Protein AF-A0AAD9J8M6-F1 (afdb_monomer)

InterPro domains:
  IPR002668 Concentrative nucleoside transporter N-terminal domain [PF01773] (1-39)
  IPR008276 Concentrative nucleoside transporter [PTHR10590] (104-257)
  IPR011657 Concentrative nucleoside transporter C-terminal domain [PF07662] (109-254)

Mean predicted aligned error: 11.12 Å

Organism: NCBI:txid53620

Radius of gyration: 21.36 Å; Cα contacts (8 Å, |Δi|>4): 281; chains: 1; bounding box: 54×48×55 Å

Solvent-accessible surface area (backbone atoms only — not comparable to full-atom values): 15599 Å² total; per-residue (Å²): 104,69,62,49,43,74,68,32,67,71,35,35,50,52,44,46,53,50,22,56,53,50,51,57,56,50,51,52,30,53,55,55,38,36,73,77,72,40,63,68,90,77,42,95,57,40,67,61,60,48,52,49,42,37,48,24,44,50,26,16,51,52,28,35,34,30,49,74,39,52,50,53,53,52,29,43,51,50,17,48,53,49,24,69,76,68,74,41,49,44,65,62,32,36,53,45,33,45,51,53,63,72,70,62,72,72,50,54,42,25,42,54,20,48,63,51,43,49,61,50,51,51,51,51,47,44,71,76,55,62,86,86,69,95,73,93,48,81,71,75,50,44,86,66,63,77,69,77,57,51,88,55,91,45,64,66,53,24,25,50,54,20,25,54,55,26,48,54,53,43,52,51,52,51,54,49,49,55,51,53,50,54,52,49,54,51,50,29,55,51,36,23,55,54,17,50,75,74,76,39,59,79,38,32,60,58,54,50,22,16,61,73,29,24,64,60,29,44,73,74,65,45,57,78,91,46,13,46,61,49,4,21,37,52,31,35,36,60,75,70,39,60,73,60,20,50,55,53,52,49,52,42,48,75,70,64,77,62,90,66,88,78,52,50,62,69,65,2,55,86,66,57,65,60,46,56,48,49,53,46,54,61,66,45,52,67,70,75,76,111

Sequence (290 aa):
MGLMVLQWQEGYEAVKWLSDYVTKIINFGYRGAAVVYGDPTMVLHPFVMMGLSLLIYVGAIMSILYYFGVTQLVAAKLAWAMAVVMGTTAIETMGVAANIMLNGAPAQHLLSGAVMSAPATIAIAKLSWPETTPERSLTKDVGTIKLSKGQERNVFEAAANGSAVAGRTVMTVVVNYISFMSILYFVDATLSWFGGRVGFPELSFEWLCSYIFYPVAFIIGIEVNQCRQIAKVIGLKVLTTEVYSYQRLGQLYDDGLFYSDKLAVFDSAESSPISKLITWIFDQIPKLVS

Foldseek 3Di:
DCCQCPVPPVNVVVLVVVQVVLVVLLVVLQVVLCVVQNDLVPDPCSCLSSVLSSLLQLLLVLLLCLQVCNLVVQLLVQLLVLCVVPVDDLVLSSVLSVVLSVLDFHGSLQVVLSSVQSNVLVVVCCVVPNDPDPDDDRNPCSVVPPPDGPPAPDSVRSSVVSSVVSNVVSVVVVVLQVVLVVVQVVQQVVQLVVCVVVVRNVGHPLQVQLVVQLVVLVVVPDDNQCSSVVSSLVSCVQPGHPVVSVVSVVVCVVVVVDDDPVCSNVSHCSDDVNNVVVVVVVVCVVVVVD

pLDDT: mean 72.26, std 17.05, range [28.98, 94.88]

Nearest PDB structures (foldseek):
  6ksw-assembly1_C  TM=8.860E-01  e=1.408E-11  Homo sapiens
  4pd7-assembly1_A  TM=8.691E-01  e=2.680E-10  Vibrio cholerae O1 biovar El Tor str. N16961
  5l26-assembly1_B  TM=8.674E-01  e=2.061E-09  Neisseria wadsworthii 9715
  5l2a-assembly1_B  TM=8.764E-01  e=6.401E-09  Neisseria wadsworthii 9715
  5l27-assembly1_A  TM=8.819E-01  e=1.154E-08  Neisseria wadsworthii 9715

Secondary structure (DSSP, 8-state):
-HHHHHTSHHHHHHHHHHHHHHHHHHHHHHHHHHHHH--GGG-SSHHHHHHHHHHHHHHHHHHHHHHHTHHHHHHHHHHHHHHHHH---HHHHHHHHHHHHHH---SHHHHHHHHHHHHHHHHHHHHHS---S--S-SSTTTTT--PPPP--SSHHHHHHHHHHHHHHHHHHHHHHHHHHHHHHHHHHHHHHHHHHHTT-TT--HHHHHHHHTHHHHHHTT--HHHHHHHHHHHHHHHHS-HHHHHHHHHHHHHTT----GGGGGGGG-SS-HHHHHHHHHHHHGGGG--

Structure (mmCIF, N/CA/C/O backbone):
data_AF-A0AAD9J8M6-F1
#
_entry.id   AF-A0AAD9J8M6-F1
#
loop_
_atom_site.group_PDB
_atom_site.id
_atom_site.type_symbol
_atom_site.label_atom_id
_atom_site.label_alt_id
_atom_site.label_comp_id
_atom_site.label_asym_id
_atom_site.label_entity_id
_atom_site.label_seq_id
_atom_site.pdbx_PDB_ins_code
_atom_site.Cartn_x
_atom_site.Cartn_y
_atom_site.Cartn_z
_atom_site.occupancy
_atom_site.B_iso_or_equiv
_atom_site.auth_seq_id
_atom_site.auth_comp_id
_atom_site.auth_asym_id
_atom_site.auth_atom_id
_atom_site.pdbx_PDB_model_num
ATOM 1 N N . MET A 1 1 ? -12.831 -15.197 4.060 1.00 59.09 1 MET A N 1
ATOM 2 C CA . MET A 1 1 ? -12.607 -13.754 3.818 1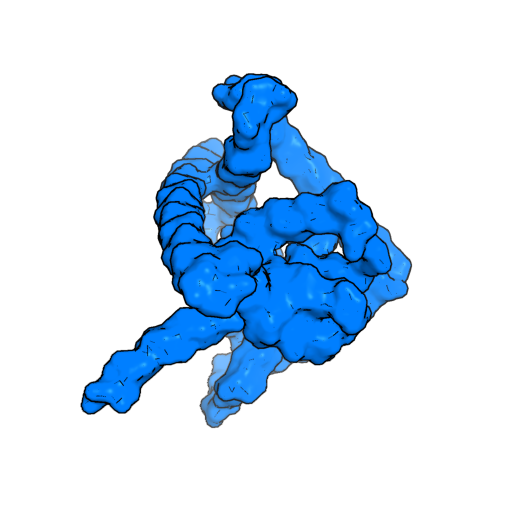.00 59.09 1 MET A CA 1
ATOM 3 C C . MET A 1 1 ? -12.572 -13.448 2.324 1.00 59.09 1 MET A C 1
ATOM 5 O O . MET A 1 1 ? -13.591 -12.994 1.835 1.00 59.09 1 MET A O 1
ATOM 9 N N . GLY A 1 2 ? -11.510 -13.783 1.574 1.00 56.25 2 GLY A N 1
ATOM 10 C CA . GLY A 1 2 ? -11.424 -13.468 0.131 1.00 56.25 2 GLY A CA 1
ATOM 11 C C . GLY A 1 2 ? -12.591 -13.993 -0.722 1.00 56.25 2 GLY A C 1
ATOM 12 O O . GLY A 1 2 ? -13.161 -13.241 -1.499 1.00 56.25 2 GLY A O 1
ATOM 13 N N . LEU A 1 3 ? -13.035 -15.236 -0.498 1.00 61.34 3 LEU A N 1
ATOM 14 C CA . LEU A 1 3 ? -14.229 -15.795 -1.157 1.00 61.34 3 LEU A CA 1
ATOM 15 C C . LEU A 1 3 ? -15.525 -15.035 -0.815 1.00 61.34 3 LEU A C 1
ATOM 17 O O . LEU A 1 3 ? -16.337 -14.779 -1.694 1.00 61.34 3 LEU A O 1
ATOM 21 N N . MET A 1 4 ? -15.706 -14.629 0.446 1.00 60.62 4 MET A N 1
ATOM 22 C CA . MET A 1 4 ? -16.890 -13.864 0.868 1.00 60.62 4 MET A CA 1
ATOM 23 C C . MET A 1 4 ? -16.885 -12.435 0.322 1.00 60.62 4 MET A C 1
ATOM 25 O O . MET A 1 4 ? -17.946 -11.896 0.062 1.00 60.62 4 MET A O 1
ATOM 29 N N . VAL A 1 5 ? -15.716 -11.813 0.165 1.00 59.78 5 VAL A N 1
ATOM 30 C CA . VAL A 1 5 ? -15.603 -10.417 -0.287 1.00 59.78 5 VAL A CA 1
ATOM 31 C C . VAL A 1 5 ? -15.628 -10.302 -1.812 1.00 59.78 5 VAL A C 1
ATOM 33 O O . VAL A 1 5 ? -16.206 -9.359 -2.340 1.00 59.78 5 VAL A O 1
ATOM 36 N N . LEU A 1 6 ? -15.008 -11.247 -2.525 1.00 61.78 6 LEU A N 1
ATOM 37 C CA . LEU A 1 6 ? -14.807 -11.147 -3.975 1.00 61.78 6 LEU A CA 1
ATOM 38 C C . LEU A 1 6 ? -15.716 -12.065 -4.799 1.00 61.78 6 LEU A C 1
ATOM 40 O O . LEU A 1 6 ? -15.917 -11.783 -5.974 1.00 61.78 6 LEU A O 1
ATOM 44 N N . GLN A 1 7 ? -16.248 -13.156 -4.232 1.00 64.69 7 GLN A N 1
ATOM 45 C CA . GLN A 1 7 ? -17.103 -14.093 -4.981 1.00 64.69 7 GLN A CA 1
ATOM 46 C C . GLN A 1 7 ? -18.566 -14.103 -4.539 1.00 64.69 7 GLN A C 1
ATOM 48 O O . GLN A 1 7 ? -19.433 -14.460 -5.333 1.00 64.69 7 GLN A O 1
ATOM 53 N N . TRP A 1 8 ? -18.873 -13.704 -3.303 1.00 73.88 8 TRP A N 1
ATOM 54 C CA . TRP A 1 8 ? -20.260 -13.543 -2.878 1.00 73.88 8 TRP A CA 1
ATOM 55 C C . TRP A 1 8 ? -20.778 -12.175 -3.326 1.00 73.88 8 TRP A C 1
ATOM 57 O O . TRP A 1 8 ? -20.242 -11.149 -2.918 1.00 73.88 8 TRP A O 1
ATOM 67 N N . GLN A 1 9 ? -21.837 -12.167 -4.136 1.00 70.56 9 GLN A N 1
ATOM 68 C CA . GLN A 1 9 ? -22.468 -10.961 -4.679 1.00 70.56 9 GLN A CA 1
ATOM 69 C C . GLN A 1 9 ? -22.812 -9.912 -3.605 1.00 70.56 9 GLN A C 1
ATOM 71 O O . GLN A 1 9 ? -22.398 -8.764 -3.728 1.00 70.56 9 GLN A O 1
ATOM 76 N N . GLU A 1 10 ? -23.440 -10.324 -2.501 1.00 79.56 10 GLU A N 1
ATOM 77 C CA . GLU A 1 10 ? -23.747 -9.438 -1.363 1.00 79.56 10 GLU A CA 1
ATOM 78 C C . GLU A 1 10 ? -22.482 -8.853 -0.711 1.00 79.56 10 GLU A C 1
ATOM 80 O O . GLU A 1 10 ? -22.443 -7.693 -0.304 1.00 79.56 10 GLU A O 1
ATOM 85 N N . GLY A 1 11 ? -21.412 -9.650 -0.624 1.00 70.12 11 GLY A N 1
ATOM 86 C CA . GLY A 1 11 ? -20.132 -9.208 -0.071 1.00 70.12 11 GLY A CA 1
ATOM 87 C C . GLY A 1 11 ? -19.410 -8.217 -0.982 1.00 70.12 11 GLY A C 1
ATOM 88 O O . GLY A 1 11 ? -18.868 -7.220 -0.500 1.00 70.12 11 GLY A O 1
ATOM 89 N N . TYR A 1 12 ? -19.459 -8.444 -2.295 1.00 70.50 12 TYR A N 1
ATOM 90 C CA . TYR A 1 12 ? -18.930 -7.518 -3.291 1.00 70.50 12 TYR A CA 1
ATOM 91 C C . TYR A 1 12 ? -19.687 -6.184 -3.268 1.00 70.50 12 TYR A C 1
ATOM 93 O O . TYR A 1 12 ? -19.061 -5.124 -3.253 1.00 70.50 12 TYR A O 1
ATOM 101 N N . GLU A 1 13 ? -21.020 -6.220 -3.201 1.00 74.62 13 GLU A N 1
ATOM 102 C CA . GLU A 1 13 ? -21.860 -5.021 -3.119 1.00 74.62 13 GLU A CA 1
ATOM 103 C C . GLU A 1 13 ? -21.623 -4.235 -1.826 1.00 74.62 13 GLU A C 1
ATOM 105 O O . GLU A 1 13 ? -21.479 -3.013 -1.875 1.00 74.62 13 GLU A O 1
ATOM 110 N N . ALA A 1 14 ? -21.483 -4.913 -0.684 1.00 77.00 14 ALA A N 1
ATOM 111 C CA . ALA A 1 14 ? -21.158 -4.264 0.584 1.00 77.00 14 ALA A CA 1
ATOM 112 C C . ALA A 1 14 ? -19.789 -3.558 0.550 1.00 77.00 14 ALA A C 1
ATOM 114 O O . ALA A 1 14 ? -19.651 -2.431 1.035 1.00 77.00 14 ALA A O 1
ATOM 115 N N . VAL A 1 15 ? -18.773 -4.190 -0.045 1.00 70.19 15 VAL A N 1
ATOM 116 C CA . VAL A 1 15 ? -17.428 -3.604 -0.174 1.00 70.19 15 VAL A CA 1
ATOM 117 C C . VAL A 1 15 ? -17.402 -2.471 -1.195 1.00 70.19 15 VAL A C 1
ATOM 119 O O . VAL A 1 15 ? -16.745 -1.458 -0.957 1.00 70.19 15 VAL A O 1
ATOM 122 N N . LYS A 1 16 ? -18.159 -2.588 -2.289 1.00 72.44 16 LYS A N 1
ATOM 123 C CA . LYS A 1 16 ? -18.340 -1.509 -3.263 1.00 72.44 16 LYS A CA 1
ATOM 124 C C . LYS A 1 16 ? -19.029 -0.300 -2.636 1.00 72.44 16 LYS A C 1
ATOM 126 O O . LYS A 1 16 ? -18.513 0.807 -2.740 1.00 72.44 16 LYS A O 1
ATOM 131 N N . TRP A 1 17 ? -20.126 -0.519 -1.910 1.00 82.94 17 TRP A N 1
ATOM 132 C CA . TRP A 1 17 ? -20.806 0.528 -1.149 1.00 82.94 17 TRP A CA 1
ATOM 133 C C . TRP A 1 17 ? -19.825 1.228 -0.207 1.00 82.94 17 TRP A C 1
ATOM 135 O O . TRP A 1 17 ? -19.679 2.445 -0.264 1.00 82.94 17 TRP A O 1
ATOM 145 N N . LEU A 1 18 ? -19.075 0.475 0.600 1.00 78.31 18 LEU A N 1
ATOM 146 C CA . LEU A 1 18 ? -18.107 1.053 1.530 1.00 78.31 18 LEU A CA 1
ATOM 147 C C . LEU A 1 18 ? -17.004 1.837 0.801 1.00 78.31 18 LEU A C 1
ATOM 149 O O . LEU A 1 18 ? -16.653 2.936 1.232 1.00 78.31 18 LEU A O 1
ATOM 153 N N . SER A 1 19 ? -16.505 1.315 -0.321 1.00 69.19 19 SER A N 1
ATOM 154 C CA . SER A 1 19 ? -15.540 2.012 -1.172 1.00 69.19 19 SER A CA 1
ATOM 155 C C . SER A 1 19 ? -16.083 3.346 -1.668 1.00 69.19 19 SER A C 1
ATOM 157 O O . SER A 1 19 ? -15.413 4.361 -1.516 1.00 69.19 19 SER A O 1
ATOM 159 N N . ASP A 1 20 ? -17.308 3.382 -2.192 1.00 79.25 20 ASP A N 1
ATOM 160 C CA . ASP A 1 20 ? -17.923 4.614 -2.693 1.00 79.25 20 ASP A CA 1
ATOM 161 C C . ASP A 1 20 ? -18.048 5.676 -1.588 1.00 79.25 20 ASP A C 1
ATOM 163 O O . ASP A 1 20 ? -17.865 6.873 -1.833 1.00 79.25 20 ASP A O 1
ATOM 167 N N . TYR A 1 21 ? -18.328 5.260 -0.349 1.00 83.12 21 TYR A N 1
ATOM 168 C CA . TYR A 1 21 ? -18.337 6.160 0.807 1.00 83.12 21 TYR A CA 1
ATOM 169 C C . TYR A 1 21 ? -16.940 6.665 1.169 1.00 83.12 21 TYR A C 1
ATOM 171 O O . TYR A 1 21 ? -16.769 7.863 1.402 1.00 83.12 21 TYR A O 1
ATOM 179 N N . VAL A 1 22 ? -15.936 5.789 1.180 1.00 77.25 22 VAL A N 1
ATOM 180 C CA . VAL A 1 22 ? -14.538 6.167 1.424 1.00 77.25 22 VAL A CA 1
ATOM 181 C C . VAL A 1 22 ? -14.049 7.145 0.351 1.00 77.25 22 VAL A C 1
ATOM 183 O O . VAL A 1 22 ? -13.488 8.188 0.686 1.00 77.25 22 VAL A O 1
ATOM 186 N N . THR A 1 23 ? -14.357 6.904 -0.924 1.00 76.38 23 THR A N 1
ATOM 187 C CA . THR A 1 23 ? -14.027 7.810 -2.034 1.00 76.38 23 THR A CA 1
ATOM 188 C C . THR A 1 23 ? -14.685 9.179 -1.869 1.00 76.38 23 THR A C 1
ATOM 190 O O . THR A 1 23 ? -14.037 10.203 -2.091 1.00 76.38 23 THR A O 1
ATOM 193 N N . LYS A 1 24 ? -15.944 9.247 -1.413 1.00 85.06 24 LYS A N 1
ATOM 194 C CA . LYS A 1 24 ? -16.596 10.531 -1.087 1.00 85.06 24 LYS A CA 1
ATOM 195 C C . LYS A 1 24 ? -15.843 11.298 0.000 1.00 85.06 24 LYS A C 1
ATOM 197 O O . LYS A 1 24 ? -15.692 12.509 -0.129 1.00 85.06 24 LYS A O 1
ATOM 202 N N . ILE A 1 25 ? -15.361 10.611 1.038 1.00 84.69 25 ILE A N 1
ATOM 203 C CA . ILE A 1 25 ? -14.578 11.231 2.117 1.00 84.69 25 ILE A CA 1
ATOM 204 C C . ILE A 1 25 ? -13.243 11.757 1.574 1.00 84.69 25 ILE A C 1
ATOM 206 O O . ILE A 1 25 ? -12.902 12.917 1.782 1.00 84.69 25 ILE A O 1
ATOM 210 N N . ILE A 1 26 ? -12.524 10.940 0.807 1.00 80.06 26 ILE A N 1
ATOM 211 C CA . ILE A 1 26 ? -11.236 11.295 0.189 1.00 80.06 26 ILE A CA 1
ATOM 212 C C . ILE A 1 26 ? -11.359 12.500 -0.745 1.00 80.06 26 ILE A C 1
ATOM 214 O O . ILE A 1 26 ? -10.491 13.374 -0.747 1.00 80.06 26 ILE A O 1
ATOM 218 N N . ASN A 1 27 ? -12.467 12.603 -1.481 1.00 83.81 27 ASN A N 1
ATOM 219 C CA . ASN A 1 27 ? -12.729 13.731 -2.370 1.00 83.81 27 ASN A CA 1
ATOM 220 C C . ASN A 1 27 ? -12.782 15.081 -1.632 1.00 83.81 27 ASN A C 1
ATOM 222 O O . ASN A 1 27 ? -12.451 16.106 -2.229 1.00 83.81 27 ASN A O 1
ATOM 226 N N . PHE A 1 28 ? -13.139 15.119 -0.342 1.00 89.00 28 PHE A N 1
ATOM 227 C CA . PHE A 1 28 ? -13.006 16.346 0.454 1.00 89.00 28 PHE A CA 1
ATOM 228 C C . PHE A 1 28 ? -11.539 16.712 0.705 1.00 89.00 28 PHE A C 1
ATOM 230 O O . PHE A 1 28 ? -11.193 17.892 0.640 1.00 89.00 28 PHE A O 1
ATOM 237 N N . GLY A 1 29 ? -10.672 15.718 0.916 1.00 85.62 29 GLY A N 1
ATOM 238 C CA . GLY A 1 29 ? -9.224 15.907 1.009 1.00 85.62 29 GLY A CA 1
ATOM 239 C C . GLY A 1 29 ? -8.636 16.513 -0.267 1.00 85.62 29 GLY A C 1
ATOM 240 O O . GLY A 1 29 ? -7.896 17.492 -0.194 1.00 85.62 29 GLY A O 1
ATOM 241 N N . TYR A 1 30 ? -9.038 16.019 -1.444 1.00 82.06 30 TYR A N 1
ATOM 242 C CA . TYR A 1 30 ? -8.602 16.590 -2.726 1.00 82.06 30 TYR A CA 1
ATOM 243 C C . TYR A 1 30 ? -9.076 18.029 -2.938 1.00 82.06 30 TYR A C 1
ATOM 245 O O . TYR A 1 30 ? -8.314 18.856 -3.433 1.00 82.06 30 TYR A O 1
ATOM 253 N N . ARG A 1 31 ? -10.298 18.367 -2.508 1.00 86.69 31 ARG A N 1
ATOM 254 C CA . ARG A 1 31 ? -10.776 19.761 -2.524 1.00 86.69 31 ARG A CA 1
ATOM 255 C C . ARG A 1 31 ? -9.940 20.661 -1.617 1.00 86.69 31 ARG A C 1
ATOM 257 O O . ARG A 1 31 ? -9.639 21.782 -2.007 1.00 86.69 31 ARG A O 1
ATOM 264 N N . GLY A 1 32 ? -9.545 20.172 -0.441 1.00 87.19 32 GLY A N 1
ATOM 265 C CA . GLY A 1 32 ? -8.633 20.890 0.453 1.00 87.19 32 GLY A CA 1
ATOM 266 C C . GLY A 1 32 ? -7.253 21.104 -0.173 1.00 87.19 32 GLY A C 1
ATOM 267 O O . GLY A 1 32 ? -6.728 22.213 -0.141 1.00 87.19 32 GLY A O 1
ATOM 268 N N . ALA A 1 33 ? -6.700 20.073 -0.815 1.00 85.19 33 ALA A N 1
ATOM 269 C CA . ALA A 1 33 ? -5.430 20.166 -1.532 1.00 85.19 33 ALA A CA 1
ATOM 270 C C . ALA A 1 33 ? -5.491 21.185 -2.685 1.00 85.19 33 ALA A C 1
ATOM 272 O O . ALA A 1 33 ? -4.567 21.979 -2.846 1.00 85.19 33 ALA A O 1
ATOM 273 N N . ALA A 1 34 ? -6.595 21.233 -3.438 1.00 84.12 34 ALA A N 1
ATOM 274 C CA . ALA A 1 34 ? -6.771 22.181 -4.540 1.00 84.12 34 ALA A CA 1
ATOM 275 C C . ALA A 1 34 ? -6.726 23.657 -4.092 1.00 84.12 34 ALA A C 1
ATOM 277 O O . ALA A 1 34 ? -6.306 24.519 -4.859 1.00 84.12 34 ALA A O 1
ATOM 278 N N . VAL A 1 35 ? -7.095 23.960 -2.840 1.00 87.31 35 VAL A N 1
ATOM 279 C CA . VAL A 1 35 ? -6.963 25.317 -2.273 1.00 87.31 35 VAL A CA 1
ATOM 280 C C . VAL A 1 35 ? -5.495 25.707 -2.066 1.00 87.31 35 VAL A C 1
ATOM 282 O O . VAL A 1 35 ? -5.151 26.879 -2.188 1.00 87.31 35 VAL A O 1
ATOM 285 N N . VAL A 1 36 ? -4.626 24.740 -1.758 1.00 86.00 36 VAL A N 1
ATOM 286 C CA . VAL A 1 36 ? -3.200 24.973 -1.477 1.00 86.00 36 VAL A CA 1
ATOM 287 C C . VAL A 1 36 ? -2.362 24.943 -2.755 1.00 86.00 36 VAL A C 1
ATOM 289 O O . VAL A 1 36 ? -1.490 25.787 -2.939 1.00 86.00 36 VAL A O 1
ATOM 292 N N . TYR A 1 37 ? -2.618 23.970 -3.630 1.00 83.38 37 TYR A N 1
ATOM 293 C CA . TYR A 1 37 ? -1.784 23.691 -4.804 1.00 83.38 37 TYR A CA 1
ATOM 294 C C . TYR A 1 37 ? -2.369 24.207 -6.125 1.00 83.38 37 TYR A C 1
ATOM 296 O O . TYR A 1 37 ? -1.673 24.185 -7.137 1.00 83.38 37 TYR A O 1
ATOM 304 N N . GLY A 1 38 ? -3.615 24.690 -6.134 1.00 78.81 38 GLY A N 1
ATOM 305 C CA . GLY A 1 38 ? -4.318 25.084 -7.355 1.00 78.81 38 GLY A CA 1
ATOM 306 C C . GLY A 1 38 ? -4.948 23.898 -8.090 1.00 78.81 38 GLY A C 1
ATOM 307 O O . GLY A 1 38 ? -5.104 22.809 -7.532 1.00 78.81 38 GLY A O 1
ATOM 308 N N . ASP A 1 39 ? -5.358 24.121 -9.342 1.00 77.25 39 ASP A N 1
ATOM 309 C CA . ASP A 1 39 ? -6.046 23.096 -10.129 1.00 77.25 39 ASP A CA 1
ATOM 310 C C . ASP A 1 39 ? -5.135 21.868 -10.359 1.00 77.25 39 ASP A C 1
ATOM 312 O O . ASP A 1 39 ? -4.028 22.026 -10.886 1.00 77.25 39 ASP A O 1
ATOM 316 N N . PRO A 1 40 ? -5.607 20.652 -10.022 1.00 66.56 40 PRO A N 1
ATOM 317 C CA . PRO A 1 40 ? -4.985 19.366 -10.336 1.00 66.56 40 PRO A CA 1
ATOM 318 C C . PRO A 1 40 ? -4.271 19.257 -11.681 1.00 66.56 40 PRO A C 1
ATOM 320 O O . PRO A 1 40 ? -3.211 18.642 -11.779 1.00 66.56 40 PRO A O 1
ATOM 323 N N . THR A 1 41 ? -4.884 19.820 -12.719 1.00 67.88 41 THR A N 1
ATOM 324 C CA . THR A 1 41 ? -4.462 19.688 -14.115 1.00 67.88 41 THR A CA 1
ATOM 325 C C . THR A 1 41 ? -3.273 20.577 -14.468 1.00 67.88 41 THR A C 1
ATOM 327 O O . THR A 1 41 ? -2.617 20.346 -15.480 1.00 67.88 41 THR A O 1
ATOM 330 N N . MET A 1 42 ? -2.966 21.567 -13.627 1.00 64.81 42 MET A N 1
ATOM 331 C CA . MET A 1 42 ? -1.886 22.531 -13.842 1.00 64.81 42 MET A CA 1
ATOM 332 C C . MET A 1 42 ? -0.628 22.229 -13.012 1.00 64.81 42 MET A C 1
ATOM 334 O O . MET A 1 42 ? 0.368 22.944 -13.117 1.00 64.81 42 MET A O 1
ATOM 338 N N . VAL A 1 43 ? -0.643 21.176 -12.189 1.00 66.00 43 VAL A N 1
ATOM 339 C CA . VAL A 1 43 ? 0.489 20.792 -11.332 1.00 66.00 43 VAL A CA 1
ATOM 340 C C . VAL A 1 43 ? 1.420 19.834 -12.084 1.00 66.00 43 VAL A C 1
ATOM 342 O O . VAL A 1 43 ? 0.968 18.850 -12.656 1.00 66.00 43 VAL A O 1
ATOM 345 N N . LEU A 1 44 ? 2.739 20.078 -12.042 1.00 62.88 44 LEU A N 1
ATOM 346 C CA . LEU A 1 44 ? 3.753 19.269 -12.749 1.00 62.88 44 LEU A CA 1
ATOM 347 C C . LEU A 1 44 ? 3.758 17.785 -12.319 1.00 62.88 44 LEU A C 1
ATOM 349 O O . LEU A 1 44 ? 3.987 16.897 -13.136 1.00 62.88 44 LEU A O 1
ATOM 353 N N . HIS A 1 45 ? 3.481 17.512 -11.039 1.00 68.50 45 HIS A N 1
ATOM 354 C CA . HIS A 1 45 ? 3.377 16.159 -10.478 1.00 68.50 45 HIS A CA 1
ATOM 355 C C . HIS A 1 45 ? 2.125 16.014 -9.589 1.00 68.50 45 HIS A C 1
ATOM 357 O O . HIS A 1 45 ? 2.239 16.022 -8.357 1.00 68.50 45 HIS A O 1
ATOM 363 N N . PRO A 1 46 ? 0.924 15.865 -10.187 1.00 65.88 46 PRO A N 1
ATOM 364 C CA . PRO A 1 46 ? -0.346 15.852 -9.456 1.00 65.88 46 PRO A CA 1
ATOM 365 C C . PRO A 1 46 ? -0.431 14.706 -8.446 1.00 65.88 46 PRO A C 1
ATOM 367 O O . PRO A 1 46 ? -0.855 14.907 -7.312 1.00 65.88 46 PRO A O 1
ATOM 370 N N . PHE A 1 47 ? 0.053 13.520 -8.830 1.00 65.25 47 PHE A N 1
ATOM 371 C CA . PHE A 1 47 ? -0.002 12.315 -8.002 1.00 65.25 47 PHE A CA 1
ATOM 372 C C . PHE A 1 47 ? 0.682 12.499 -6.641 1.00 65.25 47 PHE A C 1
ATOM 374 O O . PHE A 1 47 ? 0.112 12.165 -5.605 1.00 65.25 47 PHE A O 1
ATOM 381 N N . VAL A 1 48 ? 1.887 13.076 -6.634 1.00 70.06 48 VAL A N 1
ATOM 382 C CA . VAL A 1 48 ? 2.669 13.252 -5.405 1.00 70.06 48 VAL A CA 1
ATOM 383 C C . VAL A 1 48 ? 2.024 14.316 -4.519 1.00 70.06 48 VAL A C 1
ATOM 385 O O . VAL A 1 48 ? 1.789 14.075 -3.341 1.00 70.06 48 VAL A O 1
ATOM 388 N N . MET A 1 49 ? 1.659 15.469 -5.080 1.00 73.19 49 MET A N 1
ATOM 389 C CA . MET A 1 49 ? 1.088 16.565 -4.289 1.00 73.19 49 MET A CA 1
ATOM 390 C C . MET A 1 49 ? -0.277 16.202 -3.696 1.00 73.19 49 MET A C 1
ATOM 392 O O . MET A 1 49 ? -0.545 16.478 -2.525 1.00 73.19 49 MET A O 1
ATOM 396 N N . MET A 1 50 ? -1.123 15.512 -4.458 1.00 75.94 50 MET A N 1
ATOM 397 C CA . MET A 1 50 ? -2.426 15.057 -3.974 1.00 75.94 50 MET A CA 1
ATOM 398 C C . MET A 1 50 ? -2.326 13.897 -2.994 1.00 75.94 50 MET A C 1
ATOM 400 O O . MET A 1 50 ? -3.003 13.917 -1.968 1.00 75.94 50 MET A O 1
ATOM 404 N N . GLY A 1 51 ? -1.487 12.901 -3.289 1.00 75.69 51 GLY A N 1
ATOM 405 C CA . GLY A 1 51 ? -1.307 11.735 -2.428 1.00 75.69 51 GLY A CA 1
ATOM 406 C C . GLY A 1 51 ? -0.765 12.123 -1.053 1.00 75.69 51 GLY A C 1
ATOM 407 O O . GLY A 1 51 ? -1.300 11.704 -0.031 1.00 75.69 51 GLY A O 1
ATOM 408 N N . LEU A 1 52 ? 0.235 13.006 -1.006 1.00 80.88 52 LEU A N 1
ATOM 409 C CA . LEU A 1 52 ? 0.799 13.487 0.257 1.00 80.88 52 LEU A CA 1
ATOM 410 C C . LEU A 1 52 ? -0.193 14.350 1.046 1.00 80.88 52 LEU A C 1
ATOM 412 O O . LEU A 1 52 ? -0.282 14.228 2.265 1.00 80.88 52 LEU A O 1
ATOM 416 N N . SER A 1 53 ? -0.984 15.182 0.365 1.00 84.06 53 SER A N 1
ATOM 417 C CA . SER A 1 53 ? -2.045 15.969 1.011 1.00 84.06 53 SER A CA 1
ATOM 418 C C . SER A 1 53 ? -3.137 15.087 1.604 1.00 84.06 53 SER A C 1
ATOM 420 O O . SER A 1 53 ? -3.673 15.382 2.675 1.00 84.06 53 SER A O 1
ATOM 422 N N . LEU A 1 54 ? -3.442 13.977 0.930 1.00 83.31 54 LEU A N 1
ATOM 423 C CA . LEU A 1 54 ? -4.402 13.004 1.419 1.00 83.31 54 LEU A CA 1
ATOM 424 C C . LEU A 1 54 ? -3.929 12.360 2.727 1.00 83.31 54 LEU A C 1
ATOM 426 O O . LEU A 1 54 ? -4.743 12.195 3.629 1.00 83.31 54 LEU A O 1
ATOM 430 N N . LEU A 1 55 ? -2.629 12.083 2.886 1.00 81.56 55 LEU A N 1
ATOM 431 C CA . LEU A 1 55 ? -2.075 11.571 4.147 1.00 81.56 55 LEU A CA 1
ATOM 432 C C . LEU A 1 55 ? -2.280 12.549 5.314 1.00 81.56 55 LEU A C 1
ATOM 434 O O . LEU A 1 55 ? -2.641 12.126 6.412 1.00 81.56 55 LEU A O 1
ATOM 438 N N . ILE A 1 56 ? -2.106 13.856 5.083 1.00 88.12 56 ILE A N 1
ATOM 439 C CA . ILE A 1 56 ? -2.359 14.888 6.105 1.00 88.12 56 ILE A CA 1
ATOM 440 C C . ILE A 1 56 ? -3.844 14.903 6.487 1.00 88.12 56 ILE A C 1
ATOM 442 O O . ILE A 1 56 ? -4.186 14.900 7.670 1.00 88.12 56 ILE A O 1
ATOM 446 N N . TYR A 1 57 ? -4.728 14.865 5.487 1.00 88.50 57 TYR A N 1
ATOM 447 C CA . TYR A 1 57 ? -6.175 14.847 5.688 1.00 88.50 57 TYR A CA 1
ATOM 448 C C . TYR A 1 57 ? -6.654 13.595 6.439 1.00 88.50 57 TYR A C 1
ATOM 450 O O . TYR A 1 57 ? -7.414 13.700 7.405 1.00 88.50 57 TYR A O 1
ATOM 458 N N . VAL A 1 58 ? -6.171 12.414 6.045 1.00 84.00 58 VAL A N 1
ATOM 459 C CA . VAL A 1 58 ? -6.470 11.146 6.722 1.00 84.00 58 VAL A CA 1
ATOM 460 C C . VAL A 1 58 ? -5.936 11.174 8.153 1.00 84.00 58 VAL A C 1
ATOM 462 O O . VAL A 1 58 ? -6.663 10.793 9.064 1.00 84.00 58 VAL A O 1
ATOM 465 N N . GLY A 1 59 ? -4.737 11.713 8.396 1.00 85.50 59 GLY A N 1
ATOM 466 C CA . GLY A 1 59 ? -4.204 11.901 9.749 1.00 85.50 59 GLY A CA 1
ATOM 467 C C . GLY A 1 59 ? -5.095 12.770 10.644 1.00 85.50 59 GLY A C 1
ATOM 468 O O . GLY A 1 59 ? -5.324 12.436 11.810 1.00 85.50 59 GLY A O 1
ATOM 469 N N . ALA A 1 60 ? -5.665 13.843 10.091 1.00 90.56 60 ALA A N 1
ATOM 470 C CA . ALA A 1 60 ? -6.626 14.695 10.790 1.00 90.56 60 ALA A CA 1
ATOM 471 C C . ALA A 1 60 ? -7.902 13.925 11.170 1.00 90.56 60 ALA A C 1
ATOM 473 O O . ALA A 1 60 ? -8.319 13.946 12.331 1.00 90.56 60 ALA A O 1
ATOM 474 N N . ILE A 1 61 ? -8.498 13.204 10.211 1.00 89.69 61 ILE A N 1
ATOM 475 C CA . ILE A 1 61 ? -9.697 12.382 10.442 1.00 89.69 61 ILE A CA 1
ATOM 476 C C . ILE A 1 61 ? -9.415 11.297 11.476 1.00 89.69 61 ILE A C 1
ATOM 478 O O . ILE A 1 61 ? -10.202 11.111 12.402 1.00 89.69 61 ILE A O 1
ATOM 482 N N . MET A 1 62 ? -8.293 10.591 11.345 1.00 85.06 62 MET A N 1
ATOM 483 C CA . MET A 1 62 ? -7.924 9.509 12.251 1.00 85.06 62 MET A CA 1
ATOM 484 C C . MET A 1 62 ? -7.766 10.010 13.686 1.00 85.06 62 MET A C 1
ATOM 486 O O . MET A 1 62 ? -8.235 9.350 14.612 1.00 85.06 62 MET A O 1
ATOM 490 N N . SER A 1 63 ? -7.197 11.201 13.880 1.00 87.69 63 SER A N 1
ATOM 491 C CA . SER A 1 63 ? -7.101 11.823 15.202 1.00 87.69 63 SER A CA 1
ATOM 492 C C . SER A 1 63 ? -8.468 12.226 15.769 1.00 87.69 63 SER A C 1
ATOM 494 O O . SER A 1 63 ? -8.749 11.974 16.941 1.00 87.69 63 SER A O 1
ATOM 496 N N . ILE A 1 64 ? -9.380 12.747 14.937 1.00 91.25 64 ILE A N 1
ATOM 497 C CA . ILE A 1 64 ? -10.774 13.008 15.340 1.00 91.25 64 ILE A CA 1
ATOM 498 C C . ILE A 1 64 ? -11.475 11.704 15.764 1.00 91.25 64 ILE A C 1
ATOM 500 O O . ILE A 1 64 ? -12.126 11.651 16.809 1.00 91.25 64 ILE A O 1
ATOM 504 N N . LEU A 1 65 ? -11.328 10.628 14.987 1.00 88.44 65 LEU A N 1
ATOM 505 C CA . LEU A 1 65 ? -11.904 9.319 15.312 1.00 88.44 65 LEU A CA 1
ATOM 506 C C . LEU A 1 65 ? -11.323 8.750 16.613 1.00 88.44 65 LEU A C 1
ATOM 508 O O . LEU A 1 65 ? -12.057 8.166 17.416 1.00 88.44 65 LEU A O 1
ATOM 512 N N . TYR A 1 66 ? -10.028 8.966 16.849 1.00 85.19 66 TYR A N 1
ATOM 513 C CA . TYR A 1 66 ? -9.339 8.558 18.068 1.00 85.19 66 TYR A CA 1
ATOM 514 C C . TYR A 1 66 ? -9.785 9.362 19.297 1.00 85.19 66 TYR A C 1
ATOM 516 O O . TYR A 1 66 ? -9.907 8.803 20.391 1.00 85.19 66 TYR A O 1
ATOM 524 N N . TYR A 1 67 ? -10.078 10.654 19.120 1.00 88.19 67 TYR A N 1
ATOM 525 C CA . TYR A 1 67 ? -10.660 11.522 20.144 1.00 88.19 67 TYR A CA 1
ATOM 526 C C . TYR A 1 67 ? -12.051 11.032 20.575 1.00 88.19 67 TYR A C 1
ATOM 528 O O . TYR A 1 67 ? -12.316 10.873 21.768 1.00 88.19 67 TYR A O 1
ATOM 536 N N . PHE A 1 68 ? -12.919 10.685 19.618 1.00 88.75 68 PHE A N 1
ATOM 537 C CA . PHE A 1 68 ? -14.253 10.155 19.926 1.00 88.75 68 PHE A CA 1
ATOM 538 C C . PHE A 1 68 ? -14.248 8.720 20.475 1.00 88.75 68 PHE A C 1
ATOM 540 O O . PHE A 1 68 ? -15.232 8.282 21.077 1.00 88.75 68 PHE A O 1
ATOM 547 N N . GLY A 1 69 ? -13.146 7.983 20.331 1.00 84.62 69 GLY A N 1
ATOM 548 C CA . GLY A 1 69 ? -13.068 6.582 20.740 1.00 84.62 69 GLY A CA 1
ATOM 549 C C . GLY A 1 69 ? -13.517 5.591 19.658 1.00 84.62 69 GLY A C 1
ATOM 550 O O . GLY A 1 69 ? -13.642 4.402 19.944 1.00 84.62 69 GLY A O 1
ATOM 551 N N . VAL A 1 70 ? -13.806 6.057 18.437 1.00 86.31 70 VAL A N 1
ATOM 552 C CA . VAL A 1 70 ? -14.326 5.216 17.343 1.00 86.31 70 VAL A CA 1
ATOM 553 C C . VAL A 1 70 ? -13.258 4.233 16.879 1.00 86.31 70 VAL A C 1
ATOM 555 O O . VAL A 1 70 ? -13.542 3.044 16.743 1.00 86.31 70 VAL A O 1
ATOM 558 N N . THR A 1 71 ? -12.020 4.703 16.711 1.00 81.19 71 THR A N 1
ATOM 559 C CA . THR A 1 71 ? -10.882 3.864 16.310 1.00 81.19 71 THR A CA 1
ATOM 560 C C . THR A 1 71 ? -10.686 2.703 17.284 1.00 81.19 71 THR A C 1
ATOM 562 O O . THR A 1 71 ? -10.491 1.566 16.874 1.00 81.19 71 THR A O 1
ATOM 565 N N . GLN A 1 72 ? -10.830 2.962 18.582 1.00 81.50 72 GLN A N 1
ATOM 566 C CA . GLN A 1 72 ? -10.673 1.983 19.649 1.00 81.50 72 GLN A CA 1
ATOM 567 C C . GLN A 1 72 ? -11.782 0.925 19.622 1.00 81.50 72 GLN A C 1
ATOM 569 O O . GLN A 1 72 ? -11.506 -0.26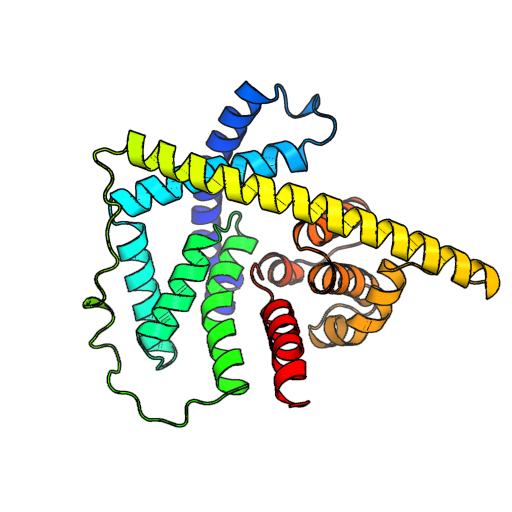0 19.793 1.00 81.50 72 GLN A O 1
ATOM 574 N N . LEU A 1 73 ? -13.028 1.335 19.365 1.00 82.69 73 LEU A N 1
ATOM 575 C CA . LEU A 1 73 ? -14.160 0.414 19.235 1.00 82.69 73 LEU A CA 1
ATOM 576 C C . LEU A 1 73 ? -14.014 -0.501 18.017 1.00 82.69 73 LEU A C 1
ATOM 578 O O . LEU A 1 73 ? -14.260 -1.704 18.116 1.00 82.69 73 LEU A O 1
ATOM 582 N N . VAL A 1 74 ? -13.616 0.061 16.874 1.00 81.25 74 VAL A N 1
ATOM 583 C CA . VAL A 1 74 ? -13.408 -0.704 15.640 1.00 81.25 74 VAL A CA 1
ATOM 584 C C . VAL A 1 74 ? -12.218 -1.651 15.797 1.00 81.25 74 VAL A C 1
ATOM 586 O O . VAL A 1 74 ? -12.362 -2.836 15.503 1.00 81.25 74 VAL A O 1
ATOM 589 N N . ALA A 1 75 ? -11.096 -1.180 16.350 1.00 76.31 75 ALA A N 1
ATOM 590 C CA . ALA A 1 75 ? -9.926 -2.008 16.636 1.00 76.31 75 ALA A CA 1
ATOM 591 C C . ALA A 1 75 ? -10.272 -3.177 17.566 1.00 76.31 75 ALA A C 1
ATOM 593 O O . ALA A 1 75 ? -9.920 -4.315 17.270 1.00 76.31 75 ALA A O 1
ATOM 594 N N . ALA A 1 76 ? -11.010 -2.925 18.653 1.00 77.94 76 ALA A N 1
ATOM 595 C CA . ALA A 1 76 ? -11.415 -3.965 19.595 1.00 77.94 76 ALA A CA 1
ATOM 596 C C . ALA A 1 76 ? -12.352 -5.000 18.952 1.00 77.94 76 ALA A C 1
ATOM 598 O O . ALA A 1 76 ? -12.194 -6.197 19.182 1.00 77.94 76 ALA A O 1
ATOM 599 N N . LYS A 1 77 ? -13.304 -4.568 18.112 1.00 81.12 77 LYS A N 1
ATOM 600 C CA . LYS A 1 77 ? -14.202 -5.480 17.383 1.00 81.12 77 LYS A CA 1
ATOM 601 C C . LYS A 1 77 ? -13.456 -6.322 16.347 1.00 81.12 77 LYS A C 1
ATOM 603 O O . LYS A 1 77 ? -13.711 -7.521 16.266 1.00 81.12 77 LYS A O 1
ATOM 608 N N . LEU A 1 78 ? -12.537 -5.720 15.588 1.00 76.19 78 LEU A N 1
ATOM 609 C CA . LEU A 1 78 ? -11.687 -6.437 14.632 1.00 76.19 78 LEU A CA 1
ATOM 610 C C . LEU A 1 78 ? -10.777 -7.436 15.348 1.00 76.19 78 LEU A C 1
ATOM 612 O O . LEU A 1 78 ? -10.708 -8.597 14.948 1.00 76.19 78 LEU A O 1
ATOM 616 N N . ALA A 1 79 ? -10.149 -7.012 16.445 1.00 73.62 79 ALA A N 1
ATOM 617 C CA . ALA A 1 79 ? -9.297 -7.873 17.249 1.00 73.62 79 ALA A CA 1
ATOM 618 C C . ALA A 1 79 ? -10.081 -9.033 17.869 1.00 73.62 79 ALA A C 1
ATOM 620 O O . ALA A 1 79 ? -9.627 -10.170 17.848 1.00 73.62 79 ALA A O 1
ATOM 621 N N . TRP A 1 80 ? -11.291 -8.782 18.366 1.00 79.38 80 TRP A N 1
ATOM 622 C CA . TRP A 1 80 ? -12.155 -9.843 18.868 1.00 79.38 80 TRP A CA 1
ATOM 623 C C . TRP A 1 80 ? -12.526 -10.842 17.764 1.00 79.38 80 TRP A C 1
ATOM 625 O O . TRP A 1 80 ? -12.382 -12.046 17.959 1.00 79.38 80 TRP A O 1
ATOM 635 N N . ALA A 1 81 ? -12.934 -10.358 16.586 1.00 78.81 81 ALA A N 1
ATOM 636 C CA . ALA A 1 81 ? -13.297 -11.220 15.463 1.00 78.81 81 ALA A CA 1
ATOM 637 C C . ALA A 1 81 ? -12.122 -12.107 15.019 1.00 78.81 81 ALA A C 1
ATOM 639 O O . ALA A 1 81 ? -12.283 -13.310 14.826 1.00 78.81 81 ALA A O 1
ATOM 640 N N . MET A 1 82 ? -10.926 -11.533 14.903 1.00 72.81 82 MET A N 1
ATOM 641 C CA . MET A 1 82 ? -9.720 -12.272 14.539 1.00 72.81 82 MET A CA 1
ATOM 642 C C . MET A 1 82 ? -9.291 -13.265 15.630 1.00 72.81 82 MET A C 1
ATOM 644 O O . MET A 1 82 ? -8.960 -14.401 15.299 1.00 72.81 82 MET A O 1
ATOM 648 N N . ALA A 1 83 ? -9.374 -12.894 16.912 1.00 74.31 83 ALA A N 1
ATOM 649 C CA . ALA A 1 83 ? -9.058 -13.794 18.022 1.00 74.31 83 ALA A CA 1
ATOM 650 C C . ALA A 1 83 ? -9.996 -15.011 18.056 1.00 74.31 83 ALA A C 1
ATOM 652 O O . ALA A 1 83 ? -9.547 -16.128 18.302 1.00 74.31 83 ALA A O 1
ATOM 653 N N . VAL A 1 84 ? -11.285 -14.820 17.749 1.00 75.31 84 VAL A N 1
ATOM 654 C CA . VAL A 1 84 ? -12.268 -15.913 17.652 1.00 75.31 84 VAL A CA 1
ATOM 655 C C . VAL A 1 84 ? -11.982 -16.826 16.459 1.00 75.31 84 VAL A C 1
ATOM 657 O O . VAL A 1 84 ? -12.068 -18.043 16.591 1.00 75.31 84 VAL A O 1
ATOM 660 N N . VAL A 1 85 ? -11.633 -16.261 15.299 1.00 73.81 85 VAL A N 1
ATOM 661 C CA . VAL A 1 85 ? -11.392 -17.040 14.072 1.00 73.81 85 VAL A CA 1
ATOM 662 C C . VAL A 1 85 ? -10.058 -17.793 14.116 1.00 73.81 85 VAL A C 1
ATOM 664 O O . VAL A 1 85 ? -9.959 -18.880 13.552 1.00 73.81 85 VAL A O 1
ATOM 667 N N . MET A 1 86 ? -9.033 -17.229 14.758 1.00 70.44 86 MET A N 1
ATOM 668 C CA . MET A 1 86 ? -7.651 -17.723 14.681 1.00 70.44 86 MET A CA 1
ATOM 669 C C . MET A 1 86 ? -7.108 -18.306 15.989 1.00 70.44 86 MET A C 1
ATOM 671 O O . MET A 1 86 ? -6.016 -18.867 15.986 1.00 70.44 86 MET A O 1
ATOM 675 N N . GLY A 1 87 ? -7.834 -18.173 17.103 1.00 69.38 87 GLY A N 1
ATOM 676 C CA . GLY A 1 87 ? -7.379 -18.637 18.417 1.00 69.38 87 GLY A CA 1
ATOM 677 C C . GLY A 1 87 ? -6.130 -17.905 18.923 1.00 69.38 87 GLY A C 1
ATOM 678 O O . GLY A 1 87 ? -5.313 -18.501 19.618 1.00 69.38 87 GLY A O 1
ATOM 679 N N . THR A 1 88 ? -5.938 -16.644 18.531 1.00 72.94 88 THR A N 1
ATOM 680 C CA . THR A 1 88 ? -4.774 -15.817 18.888 1.00 72.94 88 THR A CA 1
ATOM 681 C C . THR A 1 88 ? -4.964 -15.052 20.189 1.00 72.94 88 THR A C 1
ATOM 683 O O . THR A 1 88 ? -6.087 -14.863 20.669 1.00 72.94 88 THR A O 1
ATOM 686 N N . THR A 1 89 ? -3.858 -14.577 20.765 1.00 71.19 89 THR A N 1
ATOM 687 C CA . THR A 1 89 ? -3.916 -13.754 21.975 1.00 71.19 89 THR A CA 1
ATOM 688 C C . THR A 1 89 ? -4.495 -12.366 21.671 1.00 71.19 89 THR A C 1
ATOM 690 O O . THR A 1 89 ? -4.422 -11.849 20.548 1.00 71.19 89 THR A O 1
ATOM 693 N N . ALA A 1 90 ? -5.090 -11.730 22.685 1.00 65.44 90 ALA A N 1
ATOM 694 C CA . ALA A 1 90 ? -5.683 -10.399 22.548 1.00 65.44 90 ALA A CA 1
ATOM 695 C C . ALA A 1 90 ? -4.657 -9.339 22.106 1.00 65.44 90 ALA A C 1
ATOM 697 O O . ALA A 1 90 ? -4.975 -8.480 21.287 1.00 65.44 90 ALA A O 1
ATOM 698 N N . ILE A 1 91 ? -3.425 -9.425 22.614 1.00 66.75 91 ILE A N 1
ATOM 699 C CA . ILE A 1 91 ? -2.361 -8.438 22.383 1.00 66.75 91 ILE A CA 1
ATOM 700 C C . ILE A 1 91 ? -1.860 -8.497 20.936 1.00 66.75 91 ILE A C 1
ATOM 702 O O . ILE A 1 91 ? -1.768 -7.458 20.284 1.00 66.75 91 ILE A O 1
ATOM 706 N N . GLU A 1 92 ? -1.609 -9.694 20.400 1.00 68.06 92 GLU A N 1
ATOM 707 C CA . GLU A 1 92 ? -1.183 -9.876 19.004 1.00 68.06 92 GLU A CA 1
ATOM 708 C C . GLU A 1 92 ? -2.232 -9.349 18.035 1.00 68.06 92 GLU A C 1
ATOM 710 O O . GLU A 1 92 ? -1.945 -8.593 17.105 1.00 68.06 92 GLU A O 1
ATOM 715 N N . THR A 1 93 ? -3.482 -9.715 18.300 1.00 71.31 93 THR A N 1
ATOM 716 C CA . THR A 1 93 ? -4.589 -9.383 17.417 1.00 71.31 93 THR A CA 1
ATOM 717 C C . THR A 1 93 ? -4.901 -7.891 17.446 1.00 71.31 93 THR A C 1
ATOM 719 O O . THR A 1 93 ? -5.181 -7.290 16.408 1.00 71.31 93 THR A O 1
ATOM 722 N N . MET A 1 94 ? -4.784 -7.260 18.616 1.00 67.44 94 MET A N 1
ATOM 723 C CA . MET A 1 94 ? -4.877 -5.810 18.741 1.00 67.44 94 MET A CA 1
ATOM 724 C C . MET A 1 94 ? -3.711 -5.084 18.076 1.00 67.44 94 MET A C 1
ATOM 726 O O . MET A 1 94 ? -3.945 -4.051 17.457 1.00 67.44 94 MET A O 1
ATOM 730 N N . GLY A 1 95 ? -2.488 -5.614 18.147 1.00 65.00 95 GLY A N 1
ATOM 731 C CA . GLY A 1 95 ? -1.333 -5.052 17.445 1.00 65.00 95 GLY A CA 1
ATOM 732 C C . GLY A 1 95 ? -1.527 -5.046 15.928 1.00 65.00 95 GLY A C 1
ATOM 733 O O . GLY A 1 95 ? -1.296 -4.027 15.280 1.00 65.00 95 GLY A O 1
ATOM 734 N N . VAL A 1 96 ? -2.026 -6.149 15.362 1.00 65.56 96 VAL A N 1
ATOM 735 C CA . VAL A 1 96 ? -2.325 -6.254 13.925 1.00 65.56 96 VAL A CA 1
ATOM 736 C C . VAL A 1 96 ? -3.496 -5.349 13.527 1.00 65.56 96 VAL A C 1
ATOM 738 O O . VAL A 1 96 ? -3.386 -4.612 12.547 1.00 65.56 96 VAL A O 1
ATOM 741 N N . ALA A 1 97 ? -4.584 -5.336 14.305 1.00 63.19 97 ALA A N 1
ATOM 742 C CA . ALA A 1 97 ? -5.729 -4.460 14.051 1.00 63.19 97 ALA A CA 1
ATOM 743 C C . ALA A 1 97 ? -5.339 -2.974 14.122 1.00 63.19 97 ALA A C 1
ATOM 745 O O . ALA A 1 97 ? -5.704 -2.200 13.241 1.00 63.19 97 ALA A O 1
ATOM 746 N N . ALA A 1 98 ? -4.542 -2.578 15.119 1.00 60.19 98 ALA A N 1
ATOM 747 C CA . ALA A 1 98 ? -4.025 -1.219 15.233 1.00 60.19 98 ALA A CA 1
ATOM 748 C C . ALA A 1 98 ? -3.142 -0.845 14.035 1.00 60.19 98 ALA A C 1
ATOM 750 O O . ALA A 1 98 ? -3.267 0.264 13.527 1.00 60.19 98 ALA A O 1
ATOM 751 N N . ASN A 1 99 ? -2.306 -1.766 13.544 1.00 64.75 99 ASN A N 1
ATOM 752 C CA . ASN A 1 99 ? -1.451 -1.537 12.375 1.00 64.75 99 ASN A CA 1
ATOM 753 C C . ASN A 1 99 ? -2.276 -1.227 11.116 1.00 64.75 99 ASN A C 1
ATOM 755 O O . ASN A 1 99 ? -1.979 -0.282 10.395 1.00 64.75 99 ASN A O 1
ATOM 759 N N . ILE A 1 100 ? -3.356 -1.976 10.890 1.00 63.22 100 ILE A N 1
ATOM 760 C CA . ILE A 1 100 ? -4.259 -1.756 9.749 1.00 63.22 100 ILE A CA 1
ATOM 761 C C . ILE A 1 100 ? -4.983 -0.416 9.869 1.00 63.22 100 ILE A C 1
ATOM 763 O O . ILE A 1 100 ? -5.121 0.304 8.886 1.00 63.22 100 ILE A O 1
ATOM 767 N N . MET A 1 101 ? -5.422 -0.053 11.076 1.00 57.56 101 MET A N 1
ATOM 768 C CA . MET A 1 101 ? -6.106 1.222 11.287 1.00 57.56 101 MET A CA 1
ATOM 769 C C . MET A 1 101 ? -5.165 2.422 11.159 1.00 57.56 101 MET A C 1
ATOM 771 O O . MET A 1 101 ? -5.569 3.450 10.627 1.00 57.56 101 MET A O 1
ATOM 775 N N . LEU A 1 102 ? -3.926 2.308 11.642 1.00 57.97 102 LEU A N 1
ATOM 776 C CA . LEU A 1 102 ? -2.944 3.395 11.630 1.00 57.97 102 LEU A CA 1
ATOM 777 C C . LEU A 1 102 ? -2.353 3.656 10.240 1.00 57.97 102 LEU A C 1
ATOM 779 O O . LEU A 1 102 ? -2.017 4.802 9.954 1.00 57.97 102 LEU A O 1
ATOM 783 N N . ASN A 1 103 ? -2.250 2.635 9.383 1.00 54.41 103 ASN A N 1
ATOM 784 C CA . ASN A 1 103 ? -1.672 2.793 8.045 1.00 54.41 103 ASN A CA 1
ATOM 785 C C . ASN A 1 103 ? -2.650 3.350 6.995 1.00 54.41 103 ASN A C 1
A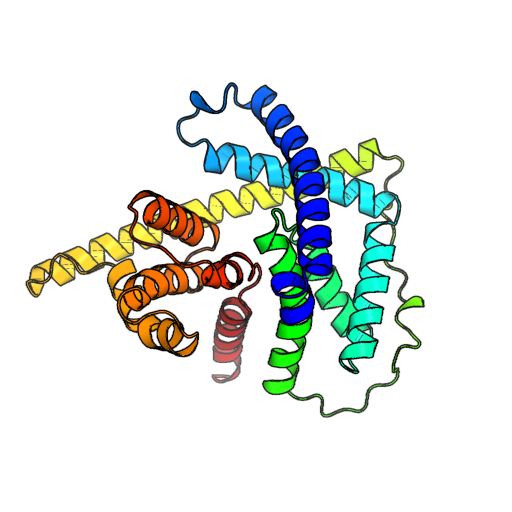TOM 787 O O . ASN A 1 103 ? -2.194 3.714 5.922 1.00 54.41 103 ASN A O 1
ATOM 791 N N . GLY A 1 104 ? -3.944 3.494 7.317 1.00 48.69 104 GLY A N 1
ATOM 792 C CA . GLY A 1 104 ? -4.918 4.258 6.525 1.00 48.69 104 GLY A CA 1
ATOM 793 C C . GLY A 1 104 ? -5.064 3.824 5.059 1.00 48.69 104 GLY A C 1
ATOM 794 O O . GLY A 1 104 ? -4.514 4.475 4.180 1.00 48.69 104 GLY A O 1
ATOM 795 N N . ALA A 1 105 ? -5.882 2.799 4.800 1.00 43.84 105 ALA A N 1
ATOM 796 C CA . ALA A 1 105 ? -6.122 2.247 3.461 1.00 43.84 105 ALA A CA 1
ATOM 797 C C . ALA A 1 105 ? -7.319 2.877 2.718 1.00 43.84 105 ALA A C 1
ATOM 799 O O . ALA A 1 105 ? -8.416 2.904 3.293 1.00 43.84 105 ALA A O 1
ATOM 800 N N . PRO A 1 106 ? -7.196 3.307 1.444 1.00 46.34 106 PRO A N 1
ATOM 801 C CA . PRO A 1 106 ? -8.368 3.665 0.640 1.00 46.34 106 PRO A CA 1
ATOM 802 C C . PRO A 1 106 ? -8.510 2.990 -0.739 1.00 46.34 106 PRO A C 1
ATOM 804 O O . PRO A 1 106 ? -7.529 2.726 -1.407 1.00 46.34 106 PRO A O 1
ATOM 807 N N . ALA A 1 107 ? -9.769 2.898 -1.207 1.00 50.19 107 ALA A N 1
ATOM 808 C CA . ALA A 1 107 ? -10.303 2.337 -2.469 1.00 50.19 107 ALA A CA 1
ATOM 809 C C . ALA A 1 107 ? -10.536 0.809 -2.478 1.00 50.19 107 ALA A C 1
ATOM 811 O O . ALA A 1 107 ? -9.814 0.040 -1.862 1.00 50.19 107 ALA A O 1
ATOM 812 N N . GLN A 1 108 ? -11.616 0.369 -3.129 1.00 44.25 108 GLN A N 1
ATOM 813 C CA . GLN A 1 108 ? -12.275 -0.944 -3.002 1.00 44.25 108 GLN A CA 1
ATOM 814 C C . GLN A 1 108 ? -11.352 -2.167 -2.862 1.00 44.25 108 GLN A C 1
ATOM 816 O O . GLN A 1 108 ? -11.604 -3.041 -2.028 1.00 44.25 108 GLN A O 1
ATOM 821 N N . HIS A 1 109 ? -10.289 -2.228 -3.664 1.00 50.00 109 HIS A N 1
ATOM 822 C CA . HIS A 1 109 ? -9.341 -3.338 -3.664 1.00 50.00 109 HIS A CA 1
ATOM 823 C C . HIS A 1 109 ? -8.329 -3.226 -2.523 1.00 50.00 109 HIS A C 1
ATOM 825 O O . HIS A 1 109 ? -8.212 -4.175 -1.747 1.00 50.00 109 HIS A O 1
ATOM 831 N N . LEU A 1 110 ? -7.725 -2.055 -2.321 1.00 54.41 110 LEU A N 1
ATOM 832 C CA . LEU A 1 110 ? -6.888 -1.718 -1.161 1.00 54.41 110 LEU A CA 1
ATOM 833 C C . LEU A 1 110 ? -7.600 -2.012 0.168 1.00 54.41 110 LEU A C 1
ATOM 835 O O . LEU A 1 110 ? -7.050 -2.687 1.038 1.00 54.41 110 LEU A O 1
ATOM 839 N N . LEU A 1 111 ? -8.879 -1.644 0.280 1.00 58.84 111 LEU A N 1
ATOM 840 C CA . LEU A 1 111 ? -9.697 -1.923 1.462 1.00 58.84 111 LEU A CA 1
ATOM 841 C C . LEU A 1 111 ? -9.895 -3.428 1.695 1.00 58.84 111 LEU A C 1
ATOM 843 O O . LEU A 1 111 ? -9.763 -3.911 2.822 1.00 58.84 111 LEU A O 1
ATOM 847 N N . SER A 1 112 ? -10.203 -4.183 0.636 1.00 60.19 112 SER A N 1
ATOM 848 C CA . SER A 1 112 ? -10.378 -5.635 0.740 1.00 60.19 112 SER A CA 1
ATOM 849 C C . SER A 1 112 ? -9.090 -6.342 1.176 1.00 60.19 112 SER A C 1
ATOM 851 O O . SER A 1 112 ? -9.136 -7.260 1.997 1.00 60.19 112 SER A O 1
ATOM 853 N N . GLY A 1 113 ? -7.931 -5.873 0.716 1.00 59.88 113 GLY A N 1
ATOM 854 C CA . GLY A 1 113 ? -6.644 -6.437 1.107 1.00 59.88 113 GLY A CA 1
ATOM 855 C C . GLY A 1 113 ? -6.151 -6.019 2.459 1.00 59.88 113 GLY A C 1
ATOM 856 O O . GLY A 1 113 ? -5.611 -6.862 3.163 1.00 59.88 113 GLY A O 1
ATOM 857 N N . ALA A 1 114 ? -6.391 -4.779 2.875 1.00 62.72 114 ALA A N 1
ATOM 858 C CA . ALA A 1 114 ? -6.121 -4.352 4.239 1.00 62.72 114 ALA A CA 1
ATOM 859 C C . ALA A 1 114 ? -6.834 -5.293 5.227 1.00 62.72 114 ALA A C 1
ATOM 861 O O . ALA A 1 114 ? -6.207 -5.834 6.140 1.00 62.72 114 ALA A O 1
ATOM 862 N N . VAL A 1 115 ? -8.107 -5.617 4.961 1.00 67.25 115 VAL A N 1
ATOM 863 C CA . VAL A 1 115 ? -8.882 -6.589 5.751 1.00 67.25 115 VAL A CA 1
ATOM 864 C C . VAL A 1 115 ? -8.320 -8.013 5.642 1.00 67.25 115 VAL A C 1
ATOM 866 O O . VAL A 1 115 ? -8.278 -8.731 6.642 1.00 67.25 115 VAL A O 1
ATOM 869 N N . MET A 1 116 ? -7.866 -8.446 4.463 1.00 70.38 116 MET A N 1
ATOM 870 C CA . MET A 1 116 ? -7.272 -9.778 4.261 1.00 70.38 116 MET A CA 1
ATOM 871 C C . MET A 1 116 ? -5.843 -9.910 4.818 1.00 70.38 116 MET A C 1
ATOM 873 O O . MET A 1 116 ? -5.425 -11.018 5.161 1.00 70.38 116 MET A O 1
ATOM 877 N N . SER A 1 117 ? -5.105 -8.809 4.957 1.00 69.50 117 SER A N 1
ATOM 878 C CA . SER A 1 117 ? -3.717 -8.781 5.425 1.00 69.50 117 SER A CA 1
ATOM 879 C C . SER A 1 117 ? -3.607 -9.124 6.908 1.00 69.50 117 SER A C 1
ATOM 881 O O . SER A 1 117 ? -2.654 -9.790 7.311 1.00 69.50 117 SER A O 1
ATOM 883 N N . ALA A 1 118 ? -4.612 -8.752 7.708 1.00 71.50 118 ALA A N 1
ATOM 884 C CA . ALA A 1 118 ? -4.678 -9.045 9.136 1.00 71.50 118 ALA A CA 1
ATOM 885 C C . ALA A 1 118 ? -4.575 -10.551 9.431 1.00 71.50 118 ALA A C 1
ATOM 887 O O . ALA A 1 118 ? -3.626 -10.972 10.100 1.00 71.50 118 ALA A O 1
ATOM 888 N N . PRO A 1 119 ? -5.502 -11.390 8.919 1.00 72.06 119 PRO A N 1
ATOM 889 C CA . PRO A 1 119 ? -5.426 -12.826 9.127 1.00 72.06 119 PRO A CA 1
ATOM 890 C C . PRO A 1 119 ? -4.208 -13.450 8.430 1.00 72.06 119 PRO A C 1
ATOM 892 O O . PRO A 1 119 ? -3.577 -14.343 8.990 1.00 72.06 119 PRO A O 1
ATOM 895 N N . ALA A 1 120 ? -3.832 -12.974 7.238 1.00 73.69 120 ALA A N 1
ATOM 896 C CA . ALA A 1 120 ? -2.673 -13.506 6.521 1.00 73.69 120 ALA A CA 1
ATOM 897 C C . ALA A 1 120 ? -1.359 -13.298 7.295 1.00 73.69 120 ALA A C 1
ATOM 899 O O . ALA A 1 120 ? -0.542 -14.213 7.378 1.00 73.69 120 ALA A O 1
ATOM 900 N N . THR A 1 121 ? -1.181 -12.126 7.912 1.00 72.50 121 THR A N 1
ATOM 901 C CA . THR A 1 121 ? 0.009 -11.795 8.709 1.00 72.50 121 THR A CA 1
ATOM 902 C C . THR A 1 121 ? 0.135 -12.718 9.912 1.00 72.50 121 THR A C 1
ATOM 904 O O . THR A 1 121 ? 1.208 -13.261 10.152 1.00 72.50 121 THR A O 1
ATOM 907 N N . ILE A 1 122 ? -0.965 -12.955 10.633 1.00 74.62 122 ILE A N 1
ATOM 908 C CA . ILE A 1 122 ? -0.977 -13.877 11.774 1.00 74.62 122 ILE A CA 1
ATOM 909 C C . ILE A 1 122 ? -0.681 -15.309 11.327 1.00 74.62 122 ILE A C 1
ATOM 911 O O . ILE A 1 122 ? 0.128 -15.990 11.953 1.00 74.62 122 ILE A O 1
ATOM 915 N N . ALA A 1 123 ? -1.306 -15.767 10.241 1.00 78.00 123 ALA A N 1
ATOM 916 C CA . ALA A 1 123 ? -1.086 -17.113 9.728 1.00 78.00 123 ALA A CA 1
ATOM 917 C C . ALA A 1 123 ? 0.390 -17.340 9.365 1.00 78.00 123 ALA A C 1
ATOM 919 O O . ALA A 1 123 ? 0.982 -18.324 9.798 1.00 78.00 123 ALA A O 1
ATOM 920 N N . ILE A 1 124 ? 1.008 -16.406 8.634 1.00 78.44 124 ILE A N 1
ATOM 921 C CA . ILE A 1 124 ? 2.429 -16.491 8.267 1.00 78.44 124 ILE A CA 1
ATOM 922 C C . ILE A 1 124 ? 3.322 -16.401 9.508 1.00 78.44 124 ILE A C 1
ATOM 924 O O . ILE A 1 124 ? 4.285 -17.162 9.602 1.00 78.44 124 ILE A O 1
ATOM 928 N N . ALA A 1 125 ? 3.005 -15.523 10.464 1.00 77.38 125 ALA A N 1
ATOM 929 C CA . ALA A 1 125 ? 3.768 -15.387 11.702 1.00 77.38 125 ALA A CA 1
ATOM 930 C C . ALA A 1 125 ? 3.771 -16.697 12.501 1.00 77.38 125 ALA A C 1
ATOM 932 O O . ALA A 1 125 ? 4.842 -17.177 12.857 1.00 77.38 125 ALA A O 1
ATOM 933 N N . LYS A 1 126 ? 2.605 -17.329 12.685 1.00 79.00 126 LYS A N 1
ATOM 934 C CA . LYS A 1 126 ? 2.485 -18.606 13.408 1.00 79.00 126 LYS A CA 1
ATOM 935 C C . LYS A 1 126 ? 3.063 -19.799 12.651 1.00 79.00 126 LYS A C 1
ATOM 937 O O . LYS A 1 126 ? 3.537 -20.735 13.283 1.00 79.00 126 LYS A O 1
ATOM 942 N N . LEU A 1 127 ? 3.035 -19.781 11.318 1.00 82.44 127 LEU A N 1
ATOM 943 C CA . LEU A 1 127 ? 3.706 -20.800 10.504 1.00 82.44 127 LEU A CA 1
ATOM 944 C C . LEU A 1 127 ? 5.231 -20.669 10.576 1.00 82.44 127 LEU A C 1
ATOM 946 O O . LEU A 1 127 ? 5.928 -21.676 10.635 1.00 82.44 127 LEU A O 1
ATOM 950 N N . SER A 1 128 ? 5.741 -19.436 10.571 1.00 84.06 128 SER A N 1
ATOM 951 C CA . SER A 1 128 ? 7.180 -19.158 10.634 1.00 84.06 128 SER A CA 1
ATOM 952 C C . SER A 1 128 ? 7.743 -19.380 12.036 1.00 84.06 128 SER A C 1
ATOM 954 O O . SER A 1 128 ? 8.836 -19.918 12.184 1.00 84.06 128 SER A O 1
ATOM 956 N N . TRP A 1 129 ? 7.002 -18.962 13.061 1.00 82.88 129 TRP A N 1
ATOM 957 C CA . TRP A 1 129 ? 7.389 -19.087 14.459 1.00 82.88 129 TRP A CA 1
ATOM 958 C C . TRP A 1 129 ? 6.180 -19.467 15.325 1.00 82.88 129 TRP A C 1
ATOM 960 O O . TRP A 1 129 ? 5.448 -18.593 15.799 1.00 82.88 129 TRP A O 1
ATOM 970 N N . PRO A 1 130 ? 5.940 -20.775 15.523 1.00 81.31 130 PRO A N 1
ATOM 971 C CA . PRO A 1 130 ? 4.816 -21.249 16.315 1.00 81.31 130 PRO A CA 1
ATOM 972 C C . PRO A 1 130 ? 4.935 -20.832 17.781 1.00 81.31 130 PRO A C 1
ATOM 974 O O . PRO A 1 130 ? 6.013 -20.874 18.374 1.00 81.31 130 PRO A O 1
ATOM 977 N N . GLU A 1 131 ? 3.807 -20.487 18.395 1.00 71.88 131 GLU A N 1
ATOM 978 C CA . GLU A 1 131 ? 3.738 -20.271 19.839 1.00 71.88 131 GLU A CA 1
ATOM 979 C C . GLU A 1 131 ? 4.010 -21.586 20.581 1.00 71.88 131 GLU A C 1
ATOM 981 O O . GLU A 1 131 ? 3.274 -22.563 20.442 1.00 71.88 131 GLU A O 1
ATOM 986 N N . THR A 1 132 ? 5.070 -21.613 21.387 1.00 79.38 132 THR A N 1
ATOM 987 C CA . THR A 1 132 ? 5.455 -22.780 22.199 1.00 79.38 132 THR A CA 1
ATOM 988 C C . THR A 1 132 ? 4.968 -22.695 23.644 1.00 79.38 132 THR A C 1
ATOM 990 O O . THR A 1 132 ? 5.007 -23.689 24.368 1.00 79.38 132 THR A O 1
ATOM 993 N N . THR A 1 133 ? 4.525 -21.516 24.084 1.00 71.56 133 THR A N 1
ATOM 994 C CA . THR A 1 133 ? 4.126 -21.251 25.469 1.00 71.56 133 THR A CA 1
ATOM 995 C C . THR A 1 133 ? 2.607 -21.102 25.541 1.00 71.56 133 THR A C 1
ATOM 997 O O . THR A 1 133 ? 2.053 -20.278 24.815 1.00 71.56 133 THR A O 1
ATOM 1000 N N . PRO A 1 134 ? 1.905 -21.847 26.409 1.00 58.97 134 PRO A N 1
ATOM 1001 C CA . PRO A 1 134 ? 0.476 -21.651 26.609 1.00 58.97 134 PRO A CA 1
ATOM 1002 C C . PRO A 1 134 ? 0.250 -20.361 27.409 1.00 58.97 134 PRO A C 1
ATOM 1004 O O . PRO A 1 134 ? 0.250 -20.375 28.641 1.00 58.97 134 PRO A O 1
ATOM 1007 N N . GLU A 1 135 ? 0.085 -19.228 26.726 1.00 56.94 135 GLU A N 1
ATOM 1008 C CA . GLU A 1 135 ? -0.287 -17.977 27.386 1.00 56.94 135 GLU A CA 1
ATOM 1009 C C . GLU A 1 135 ? -1.792 -17.866 27.660 1.00 56.94 135 GLU A C 1
ATOM 1011 O O . GLU A 1 135 ? -2.676 -18.348 26.949 1.00 56.94 135 GLU A O 1
ATOM 1016 N N . ARG A 1 136 ? -2.061 -17.220 28.791 1.00 47.81 136 ARG A N 1
ATOM 1017 C CA . ARG A 1 136 ? -3.322 -17.160 29.514 1.00 47.81 136 ARG A CA 1
ATOM 1018 C C . ARG A 1 136 ? -4.127 -15.934 29.079 1.00 47.81 136 ARG A C 1
ATOM 1020 O O . ARG A 1 136 ? -4.052 -14.916 29.745 1.00 47.81 136 ARG A O 1
ATOM 1027 N N . SER A 1 137 ? -4.932 -16.066 28.027 1.00 45.44 137 SER A N 1
ATOM 1028 C CA . SER A 1 137 ? -6.372 -15.737 28.021 1.00 45.44 137 SER A CA 1
ATOM 1029 C C . SER A 1 137 ? -6.919 -15.721 26.591 1.00 45.44 137 SER A C 1
ATOM 1031 O O . SER A 1 137 ? -6.866 -14.748 25.842 1.00 45.44 137 SER A O 1
ATOM 1033 N N . LEU A 1 138 ? -7.534 -16.846 26.235 1.00 55.47 138 LEU A N 1
ATOM 1034 C CA . LEU A 1 138 ? -8.495 -16.938 25.147 1.00 55.47 138 LEU A CA 1
ATOM 1035 C C . LEU A 1 138 ? -9.583 -15.883 25.386 1.00 55.47 138 LEU A C 1
ATOM 1037 O O . LEU A 1 138 ? -10.373 -16.007 26.321 1.00 55.47 138 LEU A O 1
ATOM 1041 N N . THR A 1 139 ? -9.643 -14.845 24.553 1.00 50.06 139 THR A N 1
ATOM 1042 C CA . THR A 1 139 ? -10.776 -13.906 24.386 1.00 50.06 139 THR A CA 1
ATOM 1043 C C . THR A 1 139 ? -11.219 -13.035 25.577 1.00 50.06 139 THR A C 1
ATOM 1045 O O . THR A 1 139 ? -11.883 -12.025 25.344 1.00 50.06 139 THR A O 1
ATOM 1048 N N . LYS A 1 140 ? -10.859 -13.349 26.830 1.00 47.50 140 LYS A N 1
ATOM 1049 C CA . LYS A 1 140 ? -11.411 -12.682 28.027 1.00 47.50 140 LYS A CA 1
ATOM 1050 C C . LYS A 1 140 ? -10.900 -11.252 28.246 1.00 47.50 140 LYS A C 1
ATOM 1052 O O . LYS A 1 140 ? -11.606 -10.477 28.880 1.00 47.50 140 LYS A O 1
ATOM 1057 N N . ASP A 1 141 ? -9.747 -10.895 27.674 1.00 53.59 141 ASP A N 1
ATOM 1058 C CA . ASP A 1 141 ? -9.092 -9.601 27.924 1.00 53.59 141 ASP A CA 1
ATOM 1059 C C . ASP A 1 141 ? -9.130 -8.598 26.759 1.00 53.59 141 ASP A C 1
ATOM 1061 O O . ASP A 1 141 ? -8.726 -7.450 26.936 1.00 53.59 141 ASP A O 1
ATOM 1065 N N . VAL A 1 142 ? -9.678 -8.957 25.587 1.00 55.56 142 VAL A N 1
ATOM 1066 C CA . VAL A 1 142 ? -9.771 -8.025 24.435 1.00 55.56 142 VAL A CA 1
ATOM 1067 C C . VAL A 1 142 ? -10.625 -6.797 24.783 1.00 55.56 142 VAL A C 1
ATOM 1069 O O . VAL A 1 142 ? -10.312 -5.680 24.380 1.00 55.56 142 VAL A O 1
ATOM 1072 N N . GLY A 1 143 ? -11.688 -6.987 25.575 1.00 51.72 143 GLY A N 1
ATOM 1073 C CA . GLY A 1 143 ? -12.543 -5.897 26.059 1.00 51.72 143 GLY A CA 1
ATOM 1074 C C . GLY A 1 143 ? -11.949 -5.091 27.221 1.00 51.72 143 GLY A C 1
ATOM 1075 O O . GLY A 1 143 ? -12.461 -4.018 27.539 1.00 51.72 143 GLY A O 1
ATOM 1076 N N . THR A 1 144 ? -10.883 -5.587 27.856 1.00 49.03 144 THR A N 1
ATOM 1077 C CA . THR A 1 144 ? -10.262 -4.985 29.048 1.00 49.03 144 THR A CA 1
ATOM 1078 C C . THR A 1 144 ? -9.073 -4.089 28.697 1.00 49.03 144 THR A C 1
ATOM 1080 O O . THR A 1 144 ? -8.658 -3.267 29.518 1.00 49.03 144 THR A O 1
ATOM 1083 N N . ILE A 1 145 ? -8.541 -4.190 27.473 1.00 56.59 145 ILE A N 1
ATOM 1084 C CA . ILE A 1 145 ? -7.469 -3.318 26.986 1.00 56.59 145 ILE A CA 1
ATOM 1085 C C . ILE A 1 145 ? -8.064 -1.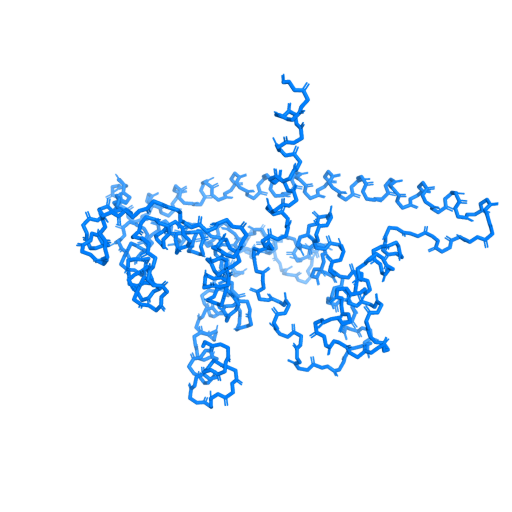935 26.705 1.00 56.59 145 ILE A C 1
ATOM 1087 O O . ILE A 1 145 ? -8.614 -1.649 25.640 1.00 56.59 145 ILE A O 1
ATOM 1091 N N . LYS A 1 146 ? -7.963 -1.048 27.699 1.00 57.31 146 LYS A N 1
ATOM 1092 C CA . LYS A 1 146 ? -8.304 0.367 27.548 1.00 57.31 146 LYS A CA 1
ATOM 1093 C C . LYS A 1 146 ? -7.276 1.031 26.636 1.00 57.31 146 LYS A C 1
ATOM 1095 O O . LYS A 1 146 ? -6.259 1.540 27.098 1.00 57.31 146 LYS A O 1
ATOM 1100 N N . LEU A 1 147 ? -7.560 1.054 25.339 1.00 64.94 147 LEU A N 1
ATOM 1101 C CA . LEU A 1 147 ? -6.893 1.967 24.419 1.00 64.94 147 LEU A CA 1
ATOM 1102 C C . LEU A 1 147 ? -7.172 3.396 24.899 1.00 64.94 147 LEU A C 1
ATOM 1104 O O . LEU A 1 147 ? -8.333 3.800 25.016 1.00 64.94 147 LEU A O 1
ATOM 1108 N N . SER A 1 148 ? -6.114 4.141 25.227 1.00 63.25 148 SER A N 1
ATOM 1109 C CA . SER A 1 148 ? -6.255 5.524 25.686 1.00 63.25 148 SER A CA 1
ATOM 1110 C C . SER A 1 148 ? -7.024 6.324 24.640 1.00 63.25 148 SER A C 1
ATOM 1112 O O . SER A 1 148 ? -6.728 6.245 23.451 1.00 63.25 148 SER A O 1
ATOM 1114 N N . LYS A 1 149 ? -8.013 7.110 25.059 1.00 68.81 149 LYS A N 1
ATOM 1115 C CA . LYS A 1 149 ? -8.581 8.133 24.173 1.00 68.81 149 LYS A CA 1
ATOM 1116 C C . LYS A 1 149 ? -7.558 9.250 23.970 1.00 68.81 149 LYS A C 1
ATOM 1118 O O . LYS A 1 149 ? -6.628 9.385 24.774 1.00 68.81 149 LYS A O 1
ATOM 1123 N N . GLY A 1 150 ? -7.715 10.021 22.893 1.00 68.88 150 GLY A N 1
ATOM 1124 C CA . GLY A 1 150 ? -6.942 11.250 22.714 1.00 68.88 150 GLY A CA 1
ATOM 1125 C C . GLY A 1 150 ? -7.153 12.168 23.920 1.00 68.88 150 GLY A C 1
ATOM 1126 O O . GLY A 1 150 ? -8.288 12.349 24.352 1.00 68.88 150 GLY A O 1
ATOM 1127 N N . GLN A 1 151 ? -6.071 12.710 24.482 1.00 75.50 151 GLN A N 1
ATOM 1128 C CA . GLN A 1 151 ? -6.118 13.615 25.646 1.00 75.50 151 GLN A CA 1
ATOM 1129 C C . GLN A 1 151 ? -6.436 15.071 25.259 1.00 75.50 151 GLN A C 1
ATOM 1131 O O . GLN A 1 151 ? -6.319 15.981 26.074 1.00 75.50 151 GLN A O 1
ATOM 1136 N N . GLU A 1 152 ? -6.828 15.278 24.006 1.00 85.00 152 GLU A N 1
ATOM 1137 C CA . GLU A 1 152 ? -7.112 16.578 23.409 1.00 85.00 152 GLU A CA 1
ATOM 1138 C C . GLU A 1 152 ? -8.319 17.238 24.077 1.00 85.00 152 GLU A C 1
ATOM 1140 O O . GLU A 1 152 ? -9.233 16.560 24.551 1.00 85.00 152 GLU A O 1
ATOM 1145 N N . ARG A 1 153 ? -8.365 18.572 24.122 1.00 87.38 153 ARG A N 1
ATOM 1146 C CA . ARG A 1 153 ? -9.444 19.287 24.825 1.00 87.38 153 ARG A CA 1
ATOM 1147 C C . ARG A 1 153 ? -10.684 19.422 23.952 1.00 87.38 153 ARG A C 1
ATOM 1149 O O . ARG A 1 153 ? -11.790 19.531 24.476 1.00 87.38 153 ARG A O 1
ATOM 1156 N N . ASN A 1 154 ? -10.520 19.423 22.631 1.00 92.69 154 ASN A N 1
ATOM 1157 C CA . ASN A 1 154 ? -11.615 19.534 21.673 1.00 92.69 154 ASN A CA 1
ATOM 1158 C C . ASN A 1 154 ? -11.286 18.857 20.329 1.00 92.69 154 ASN A C 1
ATOM 1160 O O . ASN A 1 154 ? -10.144 18.502 20.043 1.00 92.69 154 ASN A O 1
ATOM 1164 N N . VAL A 1 155 ? -12.314 18.706 19.488 1.00 93.19 155 VAL A N 1
ATOM 1165 C CA . VAL A 1 155 ? -12.216 18.057 18.168 1.00 93.19 155 VAL A CA 1
ATOM 1166 C C . VAL A 1 155 ? -11.267 18.802 17.222 1.00 93.19 155 VAL A C 1
ATOM 1168 O O . VAL A 1 155 ? -10.566 18.165 16.441 1.00 93.19 155 VAL A O 1
ATOM 1171 N N . PHE A 1 156 ? -11.220 20.136 17.289 1.00 92.81 156 PHE A N 1
ATOM 1172 C CA . PHE A 1 156 ? -10.338 20.937 16.436 1.00 92.81 156 PHE A CA 1
ATOM 1173 C C . PHE A 1 156 ? -8.864 20.772 16.826 1.00 92.81 156 PHE A C 1
ATOM 1175 O O . PHE A 1 156 ? -8.014 20.668 15.948 1.00 92.81 156 PHE A O 1
ATOM 1182 N N . GLU A 1 157 ? -8.566 20.682 18.123 1.00 93.44 157 GLU A N 1
ATOM 1183 C CA . GLU A 1 157 ? -7.231 20.394 18.654 1.00 93.44 157 GLU A CA 1
ATOM 1184 C C . GLU A 1 157 ? -6.780 18.988 18.248 1.00 93.44 157 GLU A C 1
ATOM 1186 O O . GLU A 1 157 ? -5.680 18.826 17.725 1.00 93.44 157 GLU A O 1
ATOM 1191 N N . ALA A 1 158 ? -7.674 17.995 18.344 1.00 92.19 158 ALA A N 1
ATOM 1192 C CA . ALA A 1 158 ? -7.408 16.653 17.835 1.00 92.19 158 ALA A CA 1
ATOM 1193 C C . ALA A 1 158 ? -7.097 16.657 16.332 1.00 92.19 158 ALA A C 1
ATOM 1195 O O . ALA A 1 158 ? -6.102 16.066 15.906 1.00 92.19 158 ALA A O 1
ATOM 1196 N N . ALA A 1 159 ? -7.896 17.355 15.524 1.00 92.81 159 ALA A N 1
ATOM 1197 C CA . ALA A 1 159 ? -7.665 17.473 14.086 1.00 92.81 159 ALA A CA 1
ATOM 1198 C C . ALA A 1 159 ? -6.320 18.150 13.764 1.00 92.81 159 ALA A C 1
ATOM 1200 O O . ALA A 1 159 ? -5.579 17.677 12.896 1.00 92.81 159 ALA A O 1
ATOM 1201 N N . ALA A 1 160 ? -5.985 19.230 14.477 1.00 92.62 160 ALA A N 1
ATOM 1202 C CA . ALA A 1 160 ? -4.741 19.973 14.301 1.00 92.62 160 ALA A CA 1
ATOM 1203 C C . ALA A 1 160 ? -3.514 19.125 14.670 1.00 92.62 160 ALA A C 1
ATOM 1205 O O . ALA A 1 160 ? -2.581 19.024 13.872 1.00 92.62 160 ALA A O 1
ATOM 1206 N N . ASN A 1 161 ? -3.542 18.444 15.819 1.00 91.38 161 ASN A N 1
ATOM 1207 C CA . ASN A 1 161 ? -2.457 17.560 16.249 1.00 91.38 161 ASN A CA 1
ATOM 1208 C C . ASN A 1 161 ? -2.295 16.358 15.309 1.00 91.38 161 ASN A C 1
ATOM 1210 O O . ASN A 1 161 ? -1.170 16.019 14.939 1.00 91.38 161 ASN A O 1
ATOM 1214 N N . GLY A 1 162 ? -3.404 15.772 14.842 1.00 88.25 162 GLY A N 1
ATOM 1215 C CA . GLY A 1 162 ? -3.396 14.703 13.840 1.00 88.25 162 GLY A CA 1
ATOM 1216 C C . GLY A 1 162 ? -2.754 15.130 12.522 1.00 88.25 162 GLY A C 1
ATOM 1217 O O . GLY A 1 162 ? -1.882 14.438 11.998 1.00 88.25 162 GLY A O 1
ATOM 1218 N N . SER A 1 163 ? -3.122 16.315 12.030 1.00 89.94 163 SER A N 1
ATOM 1219 C CA . SER A 1 163 ? -2.534 16.909 10.824 1.00 89.94 163 SER A CA 1
ATOM 1220 C C . SER A 1 163 ? -1.042 17.200 10.999 1.00 89.94 163 SER A C 1
ATOM 1222 O O . SER A 1 163 ? -0.256 16.947 10.091 1.00 89.94 163 SER A O 1
ATOM 1224 N N . ALA A 1 164 ? -0.626 17.700 12.168 1.00 91.69 164 ALA A N 1
ATOM 1225 C CA . ALA A 1 164 ? 0.773 18.016 12.456 1.00 91.69 164 ALA A CA 1
ATOM 1226 C C . ALA A 1 1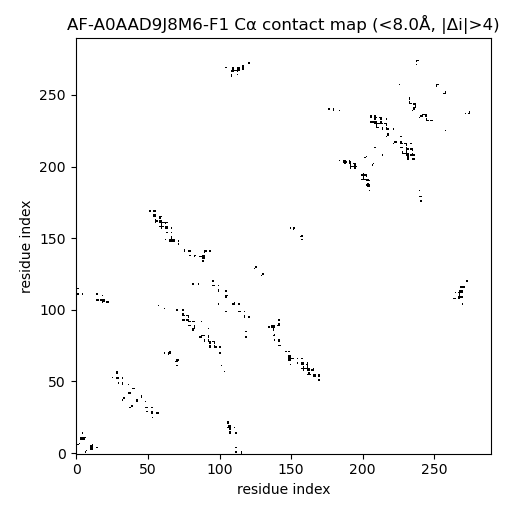64 ? 1.653 16.757 12.528 1.00 91.69 164 ALA A C 1
ATOM 1228 O O . ALA A 1 164 ? 2.760 16.742 11.983 1.00 91.69 164 ALA A O 1
ATOM 1229 N N . VAL A 1 165 ? 1.162 15.688 13.164 1.00 88.12 165 VAL A N 1
ATOM 1230 C CA . VAL A 1 165 ? 1.849 14.387 13.206 1.00 88.12 165 VAL A CA 1
ATOM 1231 C C . VAL A 1 165 ? 1.951 13.806 11.796 1.00 88.12 165 VAL A C 1
ATOM 1233 O O . VAL A 1 165 ? 3.043 13.426 11.373 1.00 88.12 165 VAL A O 1
ATOM 1236 N N . ALA A 1 166 ? 0.853 13.814 11.036 1.00 86.00 166 ALA A N 1
ATOM 1237 C CA . ALA A 1 166 ? 0.845 13.343 9.655 1.00 86.00 166 ALA A CA 1
ATOM 1238 C C . ALA A 1 166 ? 1.761 14.173 8.745 1.00 86.00 166 ALA A C 1
ATOM 1240 O O . ALA A 1 166 ? 2.459 13.605 7.912 1.00 86.00 166 ALA A O 1
ATOM 1241 N N . GLY A 1 167 ? 1.845 15.490 8.945 1.00 87.44 167 GLY A N 1
ATOM 1242 C CA . GLY A 1 167 ? 2.762 16.364 8.213 1.00 87.44 167 GLY A CA 1
ATOM 1243 C C . GLY A 1 167 ? 4.231 15.964 8.384 1.00 87.44 167 GLY A C 1
ATOM 1244 O O . GLY A 1 167 ? 4.985 15.952 7.410 1.00 87.44 167 GLY A O 1
ATOM 1245 N N . ARG A 1 168 ? 4.640 15.549 9.592 1.00 87.00 168 ARG A N 1
ATOM 1246 C CA . ARG A 1 168 ? 5.989 14.997 9.819 1.00 87.00 168 ARG A CA 1
ATOM 1247 C C . ARG A 1 168 ? 6.185 13.673 9.086 1.00 87.00 168 ARG A C 1
ATOM 1249 O O . ARG A 1 168 ? 7.212 13.492 8.441 1.00 87.00 168 ARG A O 1
ATOM 1256 N N . THR A 1 169 ? 5.203 12.773 9.140 1.00 80.50 169 THR A N 1
ATOM 1257 C CA . THR A 1 169 ? 5.249 11.499 8.403 1.00 80.50 169 THR A CA 1
ATOM 1258 C C . THR A 1 169 ? 5.377 11.730 6.899 1.00 80.50 169 THR A C 1
ATOM 1260 O O . THR A 1 169 ? 6.206 11.101 6.249 1.00 80.50 169 THR A O 1
ATOM 1263 N N . VAL A 1 170 ? 4.615 12.678 6.353 1.00 85.19 170 VAL A N 1
ATOM 1264 C CA . VAL A 1 170 ? 4.666 13.079 4.942 1.00 85.19 170 VAL A CA 1
ATOM 1265 C C . VAL A 1 170 ? 6.054 13.576 4.557 1.00 85.19 170 VAL A C 1
ATOM 1267 O O . VAL A 1 170 ? 6.595 13.133 3.546 1.00 85.19 170 VAL A O 1
ATOM 1270 N N . MET A 1 171 ? 6.669 14.432 5.377 1.00 86.19 171 MET A N 1
ATOM 1271 C CA . MET A 1 171 ? 8.042 14.885 5.145 1.00 86.19 171 MET A CA 1
ATOM 1272 C C . MET A 1 171 ? 9.020 13.703 5.090 1.00 86.19 171 MET A C 1
ATOM 1274 O O . MET A 1 171 ? 9.831 13.630 4.168 1.00 86.19 171 MET A O 1
ATOM 1278 N N . THR A 1 172 ? 8.905 12.742 6.010 1.00 82.81 172 THR A N 1
ATOM 1279 C CA . THR A 1 172 ? 9.727 11.522 6.002 1.00 82.81 172 THR A CA 1
ATOM 1280 C C . THR A 1 172 ? 9.514 10.688 4.737 1.00 82.81 172 THR A C 1
ATOM 1282 O O . THR A 1 172 ? 10.487 10.235 4.139 1.00 82.81 172 THR A O 1
ATOM 1285 N N . VAL A 1 173 ? 8.266 10.509 4.288 1.00 81.31 173 VAL A N 1
ATOM 1286 C CA . VAL A 1 173 ? 7.953 9.774 3.049 1.00 81.31 173 VAL A CA 1
ATOM 1287 C C . VAL A 1 173 ? 8.604 10.443 1.839 1.00 81.31 173 VAL A C 1
ATOM 1289 O O . VAL A 1 173 ? 9.237 9.757 1.041 1.00 81.31 173 VAL A O 1
ATOM 1292 N N . VAL A 1 174 ? 8.510 11.771 1.722 1.00 84.06 174 VAL A N 1
ATOM 1293 C CA . VAL A 1 174 ? 9.120 12.527 0.615 1.00 84.06 174 VAL A CA 1
ATOM 1294 C C . VAL A 1 174 ? 10.637 12.387 0.613 1.00 84.06 174 VAL A C 1
ATOM 1296 O O . VAL A 1 174 ? 11.222 12.065 -0.420 1.00 84.06 174 VAL A O 1
ATOM 1299 N N . VAL A 1 175 ? 11.277 12.604 1.765 1.00 86.88 175 VAL A N 1
ATOM 1300 C CA . VAL A 1 175 ? 12.738 12.518 1.896 1.00 86.88 175 VAL A CA 1
ATOM 1301 C C . VAL A 1 175 ? 13.230 11.114 1.542 1.00 86.88 175 VAL A C 1
ATOM 1303 O O . VAL A 1 175 ? 14.155 10.973 0.740 1.00 86.88 175 VAL A O 1
ATOM 1306 N N . ASN A 1 176 ? 12.572 10.075 2.065 1.00 83.00 176 ASN A N 1
ATOM 1307 C CA . ASN A 1 176 ? 12.917 8.690 1.758 1.00 83.00 176 ASN A CA 1
ATOM 1308 C C . ASN A 1 176 ? 12.710 8.381 0.272 1.00 83.00 176 ASN A C 1
ATOM 1310 O O . ASN A 1 176 ? 13.583 7.782 -0.348 1.00 83.00 176 ASN A O 1
ATOM 1314 N N . TYR A 1 177 ? 11.600 8.823 -0.325 1.00 82.31 177 TYR A N 1
ATOM 1315 C CA . TYR A 1 177 ? 11.313 8.587 -1.739 1.00 82.31 177 TYR A CA 1
ATOM 1316 C C . TYR A 1 177 ? 12.376 9.202 -2.659 1.00 82.31 177 TYR A C 1
ATOM 1318 O O . TYR A 1 177 ? 12.885 8.521 -3.547 1.00 82.31 177 TYR A O 1
ATOM 1326 N N . ILE A 1 178 ? 12.769 10.458 -2.415 1.00 86.5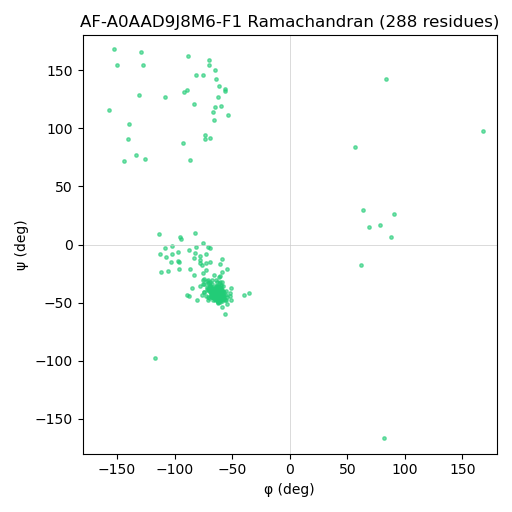0 178 ILE A N 1
ATOM 1327 C CA . ILE A 1 178 ? 13.833 11.128 -3.180 1.00 86.50 178 ILE A CA 1
ATOM 1328 C C . ILE A 1 178 ? 15.160 10.377 -3.025 1.00 86.50 178 ILE A C 1
ATOM 1330 O O . ILE A 1 178 ? 15.861 10.155 -4.016 1.00 86.50 178 ILE A O 1
ATOM 1334 N N . SER A 1 179 ? 15.496 9.959 -1.802 1.00 88.12 179 SER A N 1
ATOM 1335 C CA . SER A 1 179 ? 16.726 9.212 -1.521 1.00 88.12 179 SER A CA 1
ATOM 1336 C C . SER A 1 179 ? 16.759 7.869 -2.260 1.00 88.12 179 SER A C 1
ATOM 1338 O O . SER A 1 179 ? 17.710 7.597 -2.996 1.00 88.12 179 SER A O 1
ATOM 1340 N N . PHE A 1 180 ? 15.693 7.070 -2.157 1.00 84.81 180 PHE A N 1
ATOM 1341 C CA . PHE A 1 180 ? 15.594 5.780 -2.838 1.00 84.81 180 PHE A CA 1
ATOM 1342 C C . PHE A 1 180 ? 15.598 5.917 -4.360 1.00 84.81 180 PHE A C 1
ATOM 1344 O O . PHE A 1 180 ? 16.300 5.157 -5.021 1.00 84.81 180 PHE A O 1
ATOM 1351 N N . MET A 1 181 ? 14.885 6.899 -4.923 1.00 86.56 181 MET A N 1
ATOM 1352 C CA . MET A 1 181 ? 14.900 7.139 -6.371 1.00 86.56 181 MET A CA 1
ATOM 1353 C C . MET A 1 181 ? 16.284 7.524 -6.873 1.00 86.56 181 MET A C 1
ATOM 1355 O O . MET A 1 181 ? 16.726 7.023 -7.902 1.00 86.56 181 MET A O 1
ATOM 1359 N N . SER A 1 182 ? 16.996 8.371 -6.133 1.00 91.56 182 SER A N 1
ATOM 1360 C CA . SER A 1 182 ? 18.356 8.774 -6.502 1.00 91.56 182 SER A CA 1
ATOM 1361 C C . SER A 1 182 ? 19.303 7.573 -6.535 1.00 91.56 182 SER A C 1
ATOM 1363 O O . SER A 1 182 ? 20.080 7.422 -7.477 1.00 91.56 182 SER A O 1
ATOM 1365 N N . ILE A 1 183 ? 19.202 6.685 -5.541 1.00 90.81 183 ILE A N 1
ATOM 1366 C CA . ILE A 1 183 ? 19.976 5.439 -5.501 1.00 90.81 183 ILE A CA 1
ATOM 1367 C C . ILE A 1 183 ? 19.565 4.509 -6.647 1.00 90.81 183 ILE A C 1
ATOM 1369 O O . ILE A 1 183 ? 20.435 3.935 -7.293 1.00 90.81 183 ILE A O 1
ATOM 1373 N N . LEU A 1 184 ? 18.269 4.381 -6.938 1.00 89.69 184 LEU A N 1
ATOM 1374 C CA . LEU A 1 184 ? 17.777 3.538 -8.026 1.00 89.69 184 LEU A CA 1
ATOM 1375 C C . LEU A 1 184 ? 18.303 4.004 -9.386 1.00 89.69 184 LEU A C 1
ATOM 1377 O O . LEU A 1 184 ? 18.865 3.195 -10.115 1.00 89.69 184 LEU A O 1
ATOM 1381 N N . TYR A 1 185 ? 18.225 5.303 -9.688 1.00 91.81 185 TYR A N 1
ATOM 1382 C CA . TYR A 1 185 ? 18.784 5.854 -10.926 1.00 91.81 185 TYR A CA 1
ATOM 1383 C C . TYR A 1 185 ? 20.301 5.674 -11.010 1.00 91.81 185 TYR A C 1
ATOM 1385 O O . TYR A 1 185 ? 20.835 5.399 -12.084 1.00 91.81 185 TYR A O 1
ATOM 1393 N N . PHE A 1 186 ? 21.007 5.793 -9.884 1.00 94.88 186 PHE A N 1
ATOM 1394 C CA . PHE A 1 186 ? 22.437 5.504 -9.826 1.00 94.88 186 PHE A CA 1
ATOM 1395 C C . PHE A 1 186 ? 22.738 4.024 -10.123 1.00 94.88 186 PHE A C 1
ATOM 1397 O O . PHE A 1 186 ? 23.663 3.718 -10.882 1.00 94.88 186 PHE A O 1
ATOM 1404 N N . VAL A 1 187 ? 21.944 3.102 -9.571 1.00 92.94 187 VAL A N 1
ATOM 1405 C CA . VAL A 1 187 ? 22.057 1.662 -9.839 1.00 92.94 187 VAL A CA 1
ATOM 1406 C C . VAL A 1 187 ? 21.742 1.357 -11.301 1.00 92.94 187 VAL A C 1
ATOM 1408 O O . VAL A 1 187 ? 22.516 0.643 -11.931 1.00 92.94 187 VAL A O 1
ATOM 1411 N N . ASP A 1 188 ? 20.684 1.933 -11.871 1.00 93.19 188 ASP A N 1
ATOM 1412 C CA . ASP A 1 188 ? 20.328 1.761 -13.283 1.00 93.19 188 ASP A CA 1
ATOM 1413 C C . ASP A 1 188 ? 21.428 2.263 -14.218 1.00 93.19 188 ASP A C 1
ATOM 1415 O O . ASP A 1 188 ? 21.814 1.558 -15.149 1.00 93.19 188 ASP A O 1
ATOM 1419 N N . ALA A 1 189 ? 21.997 3.440 -13.948 1.00 93.56 189 ALA A N 1
ATOM 1420 C CA . ALA A 1 189 ? 23.111 3.970 -14.729 1.00 93.56 189 ALA A CA 1
ATOM 1421 C C . ALA A 1 189 ? 24.349 3.062 -14.644 1.00 93.56 189 ALA A C 1
ATOM 1423 O O . ALA A 1 189 ? 25.013 2.807 -15.651 1.00 93.56 189 ALA A O 1
ATOM 1424 N N . THR A 1 190 ? 24.637 2.533 -13.453 1.00 93.88 190 THR A N 1
ATOM 1425 C CA . THR A 1 190 ? 25.753 1.606 -13.233 1.00 93.88 190 THR A CA 1
ATOM 1426 C C . THR A 1 190 ? 25.524 0.284 -13.967 1.00 93.88 190 THR A C 1
ATOM 1428 O O . THR A 1 190 ? 26.415 -0.194 -14.671 1.00 93.88 190 THR A O 1
ATOM 1431 N N . LEU A 1 191 ? 24.325 -0.293 -13.864 1.00 93.31 191 LEU A N 1
ATOM 1432 C CA . LEU A 1 191 ? 23.944 -1.525 -14.553 1.00 93.31 191 LEU A CA 1
ATOM 1433 C C . LEU A 1 191 ? 23.960 -1.350 -16.067 1.00 93.31 191 LEU A C 1
ATOM 1435 O O . LEU A 1 191 ? 24.515 -2.198 -16.756 1.00 93.31 191 LEU A O 1
ATOM 1439 N N . SER A 1 192 ? 23.446 -0.237 -16.582 1.00 93.06 192 SER A N 1
ATOM 1440 C CA . SER A 1 192 ? 23.470 0.061 -18.012 1.00 93.06 192 SER A CA 1
ATOM 1441 C C . SER A 1 192 ? 24.904 0.235 -18.526 1.00 93.06 192 SER A C 1
ATOM 1443 O O . SER A 1 192 ? 25.242 -0.276 -19.595 1.00 93.06 192 SER A O 1
ATOM 1445 N N . TRP A 1 193 ? 25.794 0.853 -17.736 1.00 93.00 193 TRP A N 1
ATOM 1446 C CA . TRP A 1 193 ? 27.221 0.939 -18.063 1.00 93.00 193 TRP A CA 1
ATOM 1447 C C . TRP A 1 193 ? 27.885 -0.442 -18.142 1.00 93.00 193 TRP A C 1
ATOM 1449 O O . TRP A 1 193 ? 28.568 -0.735 -19.126 1.00 93.00 193 TRP A O 1
ATOM 1459 N N . PHE A 1 194 ? 27.658 -1.318 -17.155 1.00 93.38 194 PHE A N 1
ATOM 1460 C CA . PHE A 1 194 ? 28.155 -2.700 -17.189 1.00 93.38 194 PHE A CA 1
ATOM 1461 C C . PHE A 1 194 ? 27.532 -3.502 -18.337 1.00 93.38 194 PHE A C 1
ATOM 1463 O O . PHE A 1 194 ? 28.241 -4.207 -19.053 1.00 93.38 194 PHE A O 1
ATOM 1470 N N . GLY A 1 195 ? 26.228 -3.347 -18.548 1.00 91.81 195 GLY A N 1
ATOM 1471 C CA . GLY A 1 195 ? 25.459 -3.953 -19.624 1.00 91.81 195 GLY A CA 1
ATOM 1472 C C . GLY A 1 195 ? 26.036 -3.607 -20.991 1.00 91.81 195 GLY A C 1
ATOM 1473 O O . GLY A 1 195 ? 26.329 -4.494 -21.788 1.00 91.81 195 GLY A O 1
ATOM 1474 N N . GLY A 1 196 ? 26.333 -2.330 -21.231 1.00 92.50 196 GLY A N 1
ATOM 1475 C CA . GLY A 1 196 ? 26.989 -1.874 -22.456 1.00 92.50 196 GLY A CA 1
ATOM 1476 C C . GLY A 1 196 ? 28.354 -2.528 -22.699 1.00 92.50 196 GLY A C 1
ATOM 1477 O O . GLY A 1 196 ? 28.703 -2.794 -23.847 1.00 92.50 196 GLY A O 1
ATOM 1478 N N . ARG A 1 197 ? 29.112 -2.864 -21.643 1.00 92.94 197 ARG A N 1
ATOM 1479 C CA . ARG A 1 197 ? 30.402 -3.572 -21.772 1.00 92.94 197 ARG A CA 1
ATOM 1480 C C . ARG A 1 197 ? 30.256 -5.035 -22.177 1.00 92.94 197 ARG A C 1
ATOM 1482 O O . ARG A 1 197 ? 31.138 -5.548 -22.856 1.00 92.94 197 ARG A O 1
ATOM 1489 N N . VAL A 1 198 ? 29.170 -5.693 -21.779 1.00 92.38 198 VAL A N 1
ATOM 1490 C CA . VAL A 1 198 ? 28.887 -7.099 -22.118 1.00 92.38 198 VAL A CA 1
ATOM 1491 C C . VAL A 1 198 ? 27.986 -7.249 -23.352 1.00 92.38 198 VAL A C 1
ATOM 1493 O O . VAL A 1 198 ? 27.580 -8.359 -23.681 1.00 92.38 198 VAL A O 1
ATOM 1496 N N . GLY A 1 199 ? 27.680 -6.149 -24.051 1.00 90.31 199 GLY A N 1
ATOM 1497 C CA . GLY A 1 199 ? 26.810 -6.141 -25.232 1.00 90.31 199 GLY A CA 1
ATOM 1498 C C . GLY A 1 199 ? 25.310 -6.202 -24.920 1.00 90.31 199 GLY A C 1
ATOM 1499 O O . GLY A 1 199 ? 24.517 -6.492 -25.809 1.00 90.31 199 GLY A O 1
ATOM 1500 N N . PHE A 1 200 ? 24.912 -5.923 -23.677 1.00 89.62 200 PHE A N 1
ATOM 1501 C CA . PHE A 1 200 ? 23.529 -5.952 -23.200 1.00 89.62 200 PHE A CA 1
ATOM 1502 C C . PHE A 1 200 ? 23.123 -4.611 -22.547 1.00 89.62 200 PHE A C 1
ATOM 1504 O O . PHE A 1 200 ? 23.030 -4.515 -21.323 1.00 89.62 200 PHE A O 1
ATOM 1511 N N . PRO A 1 201 ? 22.900 -3.540 -23.335 1.00 80.19 201 PRO A N 1
ATOM 1512 C CA . PRO A 1 201 ? 22.628 -2.194 -22.812 1.00 80.19 201 PRO A CA 1
ATOM 1513 C C . PRO A 1 201 ? 21.265 -2.060 -22.111 1.00 80.19 201 PRO A C 1
ATOM 1515 O O . PRO A 1 201 ? 21.049 -1.106 -21.368 1.00 80.19 201 PRO A O 1
ATOM 1518 N N . GLU A 1 202 ? 20.365 -3.027 -22.311 1.00 85.69 202 GLU A N 1
ATOM 1519 C CA . GLU A 1 202 ? 19.040 -3.104 -21.677 1.00 85.69 202 GLU A CA 1
ATOM 1520 C C . GLU A 1 202 ? 19.089 -3.552 -20.205 1.00 85.69 202 GLU A C 1
ATOM 1522 O O . GLU A 1 202 ? 18.046 -3.698 -19.564 1.00 85.69 202 GLU A O 1
ATOM 1527 N N . LEU A 1 203 ? 20.285 -3.798 -19.656 1.00 90.12 203 LEU A N 1
ATOM 1528 C CA . LEU A 1 203 ? 20.449 -4.183 -18.260 1.00 90.12 203 LEU A CA 1
ATOM 1529 C C . LEU A 1 203 ? 20.032 -3.033 -17.333 1.00 90.12 203 LEU A C 1
ATOM 1531 O O . LEU A 1 203 ? 20.749 -2.046 -17.185 1.00 90.12 203 LEU A O 1
ATOM 1535 N N . SER A 1 204 ? 18.885 -3.195 -16.680 1.00 92.44 204 SER A N 1
ATOM 1536 C CA . SER A 1 204 ? 18.363 -2.279 -15.665 1.00 92.44 204 SER A CA 1
ATOM 1537 C C . SER A 1 204 ? 17.973 -3.021 -14.391 1.00 92.44 204 SER A C 1
ATOM 1539 O O . SER A 1 204 ? 17.831 -4.250 -14.367 1.00 92.44 204 SER A O 1
ATOM 1541 N N . PHE A 1 205 ? 17.763 -2.270 -13.318 1.00 90.50 205 PHE A N 1
ATOM 1542 C CA . PHE A 1 205 ? 17.244 -2.770 -12.058 1.00 90.50 205 PHE A CA 1
ATOM 1543 C C . PHE A 1 205 ? 15.863 -3.407 -12.245 1.00 90.50 205 PHE A C 1
ATOM 1545 O O . PHE A 1 205 ? 15.624 -4.509 -11.752 1.00 90.50 205 PHE A O 1
ATOM 1552 N N . GLU A 1 206 ? 14.983 -2.790 -13.043 1.00 89.25 206 GLU A N 1
ATOM 1553 C CA . GLU A 1 206 ? 13.698 -3.400 -13.405 1.00 89.25 206 GLU A CA 1
ATOM 1554 C C . GLU A 1 206 ? 13.888 -4.748 -14.106 1.00 89.25 206 GLU A C 1
ATOM 1556 O O . GLU A 1 206 ? 13.190 -5.718 -13.802 1.00 89.25 206 GLU A O 1
ATOM 1561 N N . TRP A 1 207 ? 14.829 -4.833 -15.051 1.00 91.19 207 TRP A N 1
ATOM 1562 C CA . TRP A 1 207 ? 15.118 -6.083 -15.748 1.00 91.19 207 TRP A CA 1
ATOM 1563 C C . TRP A 1 207 ? 15.575 -7.164 -14.764 1.00 91.19 207 TRP A C 1
ATOM 1565 O O . TRP A 1 207 ? 15.065 -8.285 -14.812 1.00 91.19 207 TRP A O 1
ATOM 1575 N N . LEU A 1 208 ? 16.446 -6.818 -13.814 1.00 91.75 208 LEU A N 1
ATOM 1576 C CA . LEU A 1 208 ? 16.908 -7.732 -12.772 1.00 91.75 208 LEU A CA 1
ATOM 1577 C C . LEU A 1 208 ? 15.744 -8.221 -11.895 1.00 91.75 208 LEU A C 1
ATOM 1579 O O . LEU A 1 208 ? 15.572 -9.428 -11.713 1.00 91.75 208 LEU A O 1
ATOM 1583 N N . CYS A 1 209 ? 14.892 -7.305 -11.423 1.00 89.69 209 CYS A N 1
ATOM 1584 C CA . CYS A 1 209 ? 13.676 -7.639 -10.681 1.00 89.69 209 CYS A CA 1
ATOM 1585 C C . CYS A 1 209 ? 12.777 -8.604 -11.463 1.00 89.69 209 CYS A C 1
ATOM 1587 O O . CYS A 1 209 ? 12.241 -9.550 -10.887 1.00 89.69 209 CYS A O 1
ATOM 1589 N N . SER A 1 210 ? 12.661 -8.410 -12.780 1.00 89.88 210 SER A N 1
ATOM 1590 C CA . SER A 1 210 ? 11.829 -9.251 -13.641 1.00 89.88 210 SER A CA 1
ATOM 1591 C C . SER A 1 210 ? 12.251 -10.720 -13.654 1.00 89.88 210 SER A C 1
ATOM 1593 O O . SER A 1 210 ? 11.387 -11.582 -13.774 1.00 89.88 210 SER A O 1
ATOM 1595 N N . TYR A 1 211 ? 1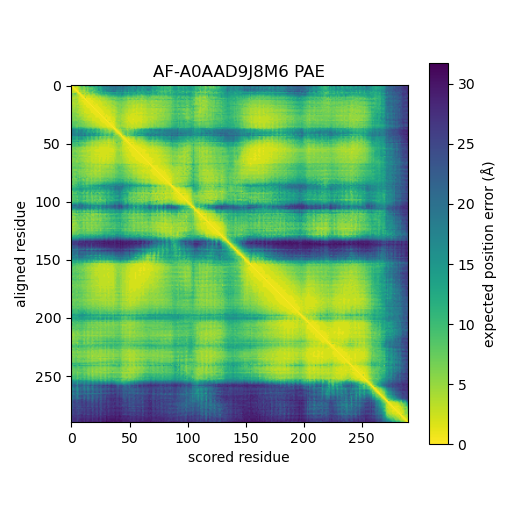3.549 -11.008 -13.513 1.00 91.25 211 TYR A N 1
ATOM 1596 C CA . TYR A 1 211 ? 14.080 -12.372 -13.475 1.00 91.25 211 TYR A CA 1
ATOM 1597 C C . TYR A 1 211 ? 14.110 -12.936 -12.055 1.00 91.25 211 TYR A C 1
ATOM 1599 O O . TYR A 1 211 ? 13.688 -14.072 -11.851 1.00 91.25 211 TYR A O 1
ATOM 1607 N N . ILE A 1 212 ? 14.547 -12.144 -11.068 1.00 92.56 212 ILE A N 1
ATOM 1608 C CA . ILE A 1 212 ? 14.634 -12.584 -9.665 1.00 92.56 212 ILE A CA 1
ATOM 1609 C C . ILE A 1 212 ? 13.250 -12.955 -9.120 1.00 92.56 212 ILE A C 1
ATOM 1611 O O . ILE A 1 212 ? 13.093 -13.994 -8.483 1.00 92.56 212 ILE A O 1
ATOM 1615 N N . PHE A 1 213 ? 12.232 -12.136 -9.395 1.00 88.69 213 PHE A N 1
ATOM 1616 C CA . PHE A 1 213 ? 10.876 -12.337 -8.876 1.00 88.69 213 PHE A CA 1
ATOM 1617 C C . PHE A 1 213 ? 9.958 -13.100 -9.840 1.00 88.69 213 PHE A C 1
ATOM 1619 O O . PHE A 1 213 ? 8.781 -13.301 -9.532 1.00 88.69 213 PHE A O 1
ATOM 1626 N N . TYR A 1 214 ? 10.479 -13.581 -10.976 1.00 87.69 214 TYR A N 1
ATOM 1627 C CA . TYR A 1 214 ? 9.717 -14.403 -11.920 1.00 87.69 214 TYR A CA 1
ATOM 1628 C C . TYR A 1 214 ? 9.090 -15.646 -11.264 1.00 87.69 214 TYR A C 1
ATOM 1630 O O . TYR A 1 214 ? 7.888 -15.856 -11.448 1.00 87.69 214 TYR A O 1
ATOM 1638 N N . PRO A 1 215 ? 9.824 -16.445 -10.455 1.00 89.69 215 PRO A N 1
ATOM 1639 C CA . PRO A 1 215 ? 9.248 -17.630 -9.819 1.00 89.69 215 PRO A CA 1
ATOM 1640 C C . PRO A 1 215 ? 8.103 -17.278 -8.868 1.00 89.69 215 PRO A C 1
ATOM 1642 O O . PRO A 1 215 ? 7.105 -17.987 -8.817 1.00 89.69 215 PRO A O 1
ATOM 1645 N N . VAL A 1 216 ? 8.216 -16.151 -8.157 1.00 82.88 216 VAL A N 1
ATOM 1646 C CA . VAL A 1 216 ? 7.174 -15.669 -7.240 1.00 82.88 216 VAL A CA 1
ATOM 1647 C C . VAL A 1 216 ? 5.912 -15.299 -8.019 1.00 82.88 216 VAL A C 1
ATOM 1649 O O . VAL A 1 216 ? 4.824 -15.747 -7.665 1.00 82.88 216 VAL A O 1
ATOM 1652 N N . ALA A 1 217 ? 6.050 -14.546 -9.115 1.00 78.69 217 ALA A N 1
ATOM 1653 C CA . ALA A 1 217 ? 4.924 -14.190 -9.977 1.00 78.69 217 ALA A CA 1
ATOM 1654 C C . ALA A 1 217 ? 4.234 -15.432 -10.571 1.00 78.69 217 ALA A C 1
ATOM 1656 O O . ALA A 1 217 ? 3.007 -15.498 -10.628 1.00 78.69 217 ALA A O 1
ATOM 1657 N N . PHE A 1 218 ? 5.016 -16.435 -10.972 1.00 81.50 218 PHE A N 1
ATOM 1658 C CA . PHE A 1 218 ? 4.496 -17.686 -11.518 1.00 81.50 218 PHE A CA 1
ATOM 1659 C C . PHE A 1 218 ? 3.749 -18.526 -10.468 1.00 81.50 218 PHE A C 1
ATOM 1661 O O . PHE A 1 218 ? 2.638 -18.979 -10.730 1.00 81.50 218 PHE A O 1
ATOM 1668 N N . ILE A 1 219 ? 4.301 -18.678 -9.257 1.00 80.75 219 ILE A N 1
ATOM 1669 C CA . ILE A 1 219 ? 3.674 -19.440 -8.156 1.00 80.75 219 ILE A CA 1
ATOM 1670 C C . ILE A 1 219 ? 2.329 -18.832 -7.736 1.00 80.75 219 ILE A C 1
ATOM 1672 O O . ILE A 1 219 ? 1.409 -19.561 -7.372 1.00 80.75 219 ILE A O 1
ATOM 1676 N N . ILE A 1 220 ? 2.190 -17.507 -7.819 1.00 72.88 220 ILE A N 1
ATOM 1677 C CA . ILE A 1 220 ? 0.941 -16.800 -7.496 1.00 72.88 220 ILE A CA 1
ATOM 1678 C C . ILE A 1 220 ? -0.145 -17.023 -8.575 1.00 72.88 220 ILE A C 1
ATOM 1680 O O . ILE A 1 220 ? -1.313 -16.702 -8.359 1.00 72.88 220 ILE A O 1
ATOM 1684 N N . GLY A 1 221 ? 0.200 -17.648 -9.707 1.00 68.62 221 GLY A N 1
AT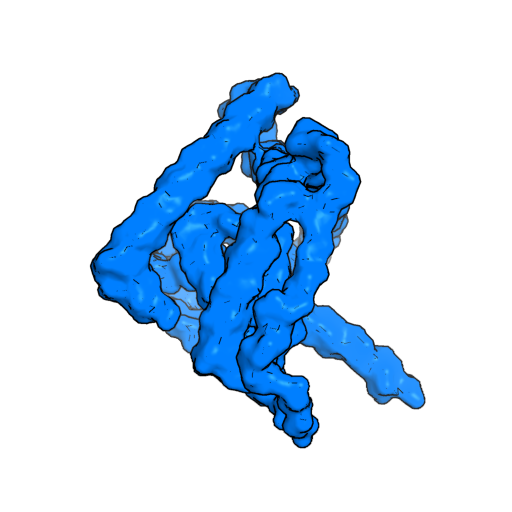OM 1685 C CA . GLY A 1 221 ? -0.752 -18.061 -10.741 1.00 68.62 221 GLY A CA 1
ATOM 1686 C C . GLY A 1 221 ? -0.996 -17.011 -11.824 1.00 68.62 221 GLY A C 1
ATOM 1687 O O . GLY A 1 221 ? -2.070 -16.987 -12.427 1.00 68.62 221 GLY A O 1
ATOM 1688 N N . ILE A 1 222 ? -0.023 -16.129 -12.060 1.00 72.88 222 ILE A N 1
ATOM 1689 C CA . ILE A 1 222 ? -0.058 -15.160 -13.162 1.00 72.88 222 ILE A CA 1
ATOM 1690 C C . ILE A 1 222 ? 0.237 -15.887 -14.478 1.00 72.88 222 ILE A C 1
ATOM 1692 O O . ILE A 1 222 ? 1.012 -16.842 -14.513 1.00 72.88 222 ILE A O 1
ATOM 1696 N N . GLU A 1 223 ? -0.384 -15.443 -15.571 1.00 74.19 223 GLU A N 1
ATOM 1697 C CA . GLU A 1 223 ? -0.124 -16.006 -16.893 1.00 74.19 223 GLU A CA 1
ATOM 1698 C C . GLU A 1 223 ? 1.346 -15.807 -17.297 1.00 74.19 223 GLU A C 1
ATOM 1700 O O . GLU A 1 223 ? 1.900 -14.717 -17.151 1.00 74.19 223 GLU A O 1
ATOM 1705 N N . VAL A 1 224 ? 1.970 -16.849 -17.858 1.00 81.50 224 VAL A N 1
ATOM 1706 C CA . VAL A 1 224 ? 3.400 -16.888 -18.231 1.00 81.50 224 VAL A CA 1
ATOM 1707 C C . VAL A 1 224 ? 3.821 -15.682 -19.078 1.00 81.50 224 VAL A C 1
ATOM 1709 O O . VAL A 1 224 ? 4.910 -15.138 -18.879 1.00 81.50 224 VAL A O 1
ATOM 1712 N N . ASN A 1 225 ? 2.937 -15.232 -19.974 1.00 79.25 225 ASN A N 1
ATOM 1713 C CA . ASN A 1 225 ? 3.145 -14.080 -20.854 1.00 79.25 225 ASN A CA 1
ATOM 1714 C C . ASN A 1 225 ? 3.278 -12.752 -20.082 1.00 79.25 225 ASN A C 1
ATOM 1716 O O . ASN A 1 225 ? 4.009 -11.857 -20.501 1.00 79.25 225 ASN A O 1
ATOM 1720 N N . GLN A 1 226 ? 2.619 -12.641 -18.927 1.00 73.69 226 GLN A N 1
ATOM 1721 C CA . GLN A 1 226 ? 2.581 -11.447 -18.075 1.00 73.69 226 GLN A CA 1
ATOM 1722 C C . GLN A 1 226 ? 3.483 -11.564 -16.835 1.00 73.69 226 GLN A C 1
ATOM 1724 O O . GLN A 1 226 ? 3.816 -10.548 -16.218 1.00 73.69 226 GLN A O 1
ATOM 1729 N N . CYS A 1 227 ? 3.946 -12.772 -16.482 1.00 80.62 227 CYS A N 1
ATOM 1730 C CA . CYS A 1 227 ? 4.776 -13.024 -15.299 1.00 80.62 227 CYS A CA 1
ATOM 1731 C C . CYS A 1 227 ? 5.993 -12.103 -15.216 1.00 80.62 227 CYS A C 1
ATOM 1733 O O . CYS A 1 227 ? 6.300 -11.599 -14.140 1.00 80.62 227 CYS A O 1
ATOM 1735 N N . ARG A 1 228 ? 6.675 -11.847 -16.339 1.00 85.50 228 ARG A N 1
ATOM 1736 C CA . ARG A 1 228 ? 7.874 -10.998 -16.345 1.00 85.50 228 ARG A CA 1
ATOM 1737 C C . ARG A 1 228 ? 7.552 -9.553 -15.971 1.00 85.50 228 ARG A C 1
ATOM 1739 O O . ARG A 1 228 ? 8.333 -8.931 -15.264 1.00 85.50 228 ARG A O 1
ATOM 1746 N N . GLN A 1 229 ? 6.421 -9.017 -16.421 1.00 81.75 229 GLN A N 1
ATOM 1747 C CA . GLN A 1 229 ? 6.035 -7.642 -16.113 1.00 81.75 229 GLN A CA 1
ATOM 1748 C C . GLN A 1 229 ? 5.558 -7.502 -14.663 1.00 81.75 229 GLN A C 1
ATOM 1750 O O . GLN A 1 229 ? 5.989 -6.582 -13.974 1.00 81.75 229 GLN A O 1
ATOM 1755 N N . ILE A 1 230 ? 4.778 -8.456 -14.145 1.00 79.81 230 ILE A N 1
ATOM 1756 C CA . ILE A 1 230 ? 4.389 -8.430 -12.727 1.00 79.81 230 ILE A CA 1
ATOM 1757 C C . ILE A 1 230 ? 5.582 -8.686 -11.803 1.00 79.81 230 ILE A C 1
ATOM 1759 O O . ILE A 1 230 ? 5.695 -8.041 -10.765 1.00 79.81 230 ILE A O 1
ATOM 1763 N N . ALA A 1 231 ? 6.525 -9.546 -12.187 1.00 85.38 231 ALA A N 1
ATOM 1764 C CA . ALA A 1 231 ? 7.760 -9.742 -11.434 1.00 85.38 231 ALA A CA 1
ATOM 1765 C C . ALA A 1 231 ? 8.553 -8.434 -11.265 1.00 85.38 231 ALA A C 1
ATOM 1767 O O . ALA A 1 231 ? 9.107 -8.201 -10.191 1.00 85.38 231 ALA A O 1
ATOM 1768 N N . LYS A 1 232 ? 8.545 -7.539 -12.269 1.00 86.31 232 LYS A N 1
ATOM 1769 C CA . LYS A 1 232 ? 9.108 -6.183 -12.124 1.00 86.31 232 LYS A CA 1
ATOM 1770 C C . LYS A 1 232 ? 8.412 -5.425 -11.004 1.00 86.31 232 LYS A C 1
ATOM 1772 O O . LYS A 1 232 ? 9.079 -4.963 -10.088 1.00 86.31 232 LYS A O 1
ATOM 1777 N N . VAL A 1 233 ? 7.082 -5.336 -11.054 1.00 80.94 233 VAL A N 1
ATOM 1778 C CA . VAL A 1 233 ? 6.278 -4.596 -10.066 1.00 80.94 233 VAL A CA 1
ATOM 1779 C C . VAL A 1 233 ? 6.472 -5.164 -8.656 1.00 80.94 233 VAL A C 1
ATOM 1781 O O . VAL A 1 233 ? 6.688 -4.401 -7.718 1.00 80.94 233 VAL A O 1
ATOM 1784 N N . ILE A 1 234 ? 6.485 -6.493 -8.505 1.00 82.00 234 ILE A N 1
ATOM 1785 C CA . ILE A 1 234 ? 6.764 -7.168 -7.228 1.00 82.00 234 ILE A CA 1
ATOM 1786 C C . ILE A 1 234 ? 8.165 -6.814 -6.725 1.00 82.00 234 ILE A C 1
ATOM 1788 O O . ILE A 1 234 ? 8.323 -6.438 -5.565 1.00 82.00 234 ILE A O 1
ATOM 1792 N N . GLY A 1 235 ? 9.184 -6.921 -7.580 1.00 83.44 235 GLY A N 1
ATOM 1793 C CA . GLY A 1 235 ? 10.561 -6.641 -7.187 1.00 83.44 235 GLY A CA 1
ATOM 1794 C C . GLY A 1 235 ? 10.781 -5.181 -6.806 1.00 83.44 235 GLY A C 1
ATOM 1795 O O . GLY A 1 235 ? 11.423 -4.912 -5.793 1.00 83.44 235 GLY A O 1
ATOM 1796 N N . LEU A 1 236 ? 10.178 -4.247 -7.547 1.00 79.75 236 LEU A N 1
ATOM 1797 C CA . LEU A 1 236 ? 10.169 -2.828 -7.199 1.00 79.75 236 LEU A CA 1
ATOM 1798 C C . LEU A 1 236 ? 9.488 -2.602 -5.844 1.00 79.75 236 LEU A C 1
ATOM 1800 O O . LEU A 1 236 ? 10.058 -1.950 -4.978 1.00 79.75 236 LEU A O 1
ATOM 1804 N N . LYS A 1 237 ? 8.325 -3.214 -5.605 1.00 79.69 237 LYS A N 1
ATOM 1805 C CA . LYS A 1 237 ? 7.621 -3.103 -4.320 1.00 79.69 237 LYS A CA 1
ATOM 1806 C C . LYS A 1 237 ? 8.469 -3.587 -3.139 1.00 79.69 237 LYS A C 1
ATOM 1808 O O . LYS A 1 237 ? 8.458 -2.957 -2.087 1.00 79.69 237 LYS A O 1
ATOM 1813 N N . VAL A 1 238 ? 9.180 -4.705 -3.301 1.00 79.94 238 VAL A N 1
ATOM 1814 C CA . VAL A 1 238 ? 9.974 -5.329 -2.227 1.00 79.94 238 VAL A CA 1
ATOM 1815 C C . VAL A 1 238 ? 11.286 -4.589 -1.968 1.00 79.94 238 VAL A C 1
ATOM 1817 O O . VAL A 1 238 ? 11.663 -4.422 -0.811 1.00 79.94 238 VAL A O 1
ATOM 1820 N N . LEU A 1 239 ? 11.995 -4.184 -3.023 1.00 80.31 239 LEU A N 1
ATOM 1821 C CA . LEU A 1 239 ? 13.357 -3.652 -2.915 1.00 80.31 239 LEU A CA 1
ATOM 1822 C C . LEU A 1 239 ? 13.422 -2.124 -2.866 1.00 80.31 239 LEU A C 1
ATOM 1824 O O . LEU A 1 239 ? 14.436 -1.584 -2.430 1.00 80.31 239 LEU A O 1
ATOM 1828 N N . THR A 1 240 ? 12.388 -1.429 -3.342 1.00 76.06 240 THR A N 1
ATOM 1829 C CA . THR A 1 240 ? 12.373 0.034 -3.415 1.00 76.06 240 THR A CA 1
ATOM 1830 C C . THR A 1 240 ? 11.259 0.568 -2.529 1.00 76.06 240 THR A C 1
ATOM 1832 O O . THR A 1 240 ? 11.434 0.694 -1.320 1.00 76.06 240 THR A O 1
ATOM 1835 N N . THR A 1 241 ? 10.102 0.878 -3.103 1.00 72.25 241 THR A N 1
ATOM 1836 C CA . THR A 1 241 ? 8.950 1.423 -2.398 1.00 72.25 241 THR A CA 1
ATOM 1837 C C . THR A 1 241 ? 7.655 1.004 -3.079 1.00 72.25 241 THR A C 1
ATOM 1839 O O . THR A 1 241 ? 7.586 0.790 -4.292 1.00 72.25 241 THR A O 1
ATOM 1842 N N . GLU A 1 242 ? 6.595 0.977 -2.283 1.00 70.44 242 GLU A N 1
ATOM 1843 C CA . GLU A 1 242 ? 5.227 0.762 -2.741 1.00 70.44 242 GLU A CA 1
ATOM 1844 C C . GLU A 1 242 ? 4.774 1.827 -3.751 1.00 70.44 242 GLU A C 1
ATOM 1846 O O . GLU A 1 242 ? 4.252 1.497 -4.816 1.00 70.44 242 GLU A O 1
ATOM 1851 N N . VAL A 1 243 ? 5.057 3.098 -3.457 1.00 68.75 243 VAL A N 1
ATOM 1852 C CA . VAL A 1 243 ? 4.624 4.246 -4.266 1.00 68.75 243 VAL A CA 1
ATOM 1853 C C . VAL A 1 243 ? 5.129 4.145 -5.707 1.00 68.75 243 VAL A C 1
ATOM 1855 O O . VAL A 1 243 ? 4.364 4.347 -6.649 1.00 68.75 243 VAL A O 1
ATOM 1858 N N . TYR A 1 244 ? 6.397 3.779 -5.894 1.00 75.50 244 TYR A N 1
ATOM 1859 C CA . TYR A 1 244 ? 6.970 3.612 -7.229 1.00 75.50 244 TYR A CA 1
ATOM 1860 C C . TYR A 1 244 ? 6.381 2.419 -7.978 1.00 75.50 244 TYR A C 1
ATOM 1862 O O . TYR A 1 244 ? 6.074 2.508 -9.167 1.00 75.50 244 TYR A O 1
ATOM 1870 N N . SER A 1 245 ? 6.189 1.301 -7.272 1.00 73.81 245 SER A N 1
ATOM 1871 C CA . SER A 1 245 ? 5.631 0.089 -7.871 1.00 73.81 245 SER A CA 1
ATOM 1872 C C . SER A 1 245 ? 4.226 0.320 -8.433 1.00 73.81 245 SER A C 1
ATOM 1874 O O . SER A 1 245 ? 3.929 -0.162 -9.525 1.00 73.81 245 SER A O 1
ATOM 1876 N N . TYR A 1 246 ? 3.399 1.128 -7.759 1.00 69.38 246 TYR A N 1
ATOM 1877 C CA . TYR A 1 246 ? 2.064 1.481 -8.243 1.00 69.38 246 TYR A CA 1
ATOM 1878 C C . TYR A 1 246 ? 2.080 2.432 -9.429 1.00 69.38 246 TYR A C 1
ATOM 1880 O O . TYR A 1 246 ? 1.296 2.248 -10.354 1.00 69.38 246 TYR A O 1
ATOM 1888 N N . GLN A 1 247 ? 2.990 3.408 -9.454 1.00 72.88 247 GLN A N 1
ATOM 1889 C CA . GLN A 1 247 ? 3.162 4.244 -10.645 1.00 72.88 247 GLN A CA 1
ATOM 1890 C C . GLN A 1 247 ? 3.524 3.392 -11.860 1.00 72.88 247 GLN A C 1
ATOM 1892 O O . GLN A 1 247 ? 2.955 3.568 -12.937 1.00 72.88 247 GLN A O 1
ATOM 1897 N N . ARG A 1 248 ? 4.428 2.424 -11.673 1.00 75.19 248 ARG A N 1
ATOM 1898 C CA . ARG A 1 248 ? 4.817 1.501 -12.736 1.00 75.19 248 ARG A CA 1
ATOM 1899 C C . ARG A 1 248 ? 3.666 0.594 -13.160 1.00 75.19 248 ARG A C 1
ATOM 1901 O O . ARG A 1 248 ? 3.484 0.372 -14.350 1.00 75.19 248 ARG A O 1
ATOM 1908 N N . LEU A 1 249 ? 2.874 0.105 -12.208 1.00 72.50 249 LEU A N 1
ATOM 1909 C CA . LEU A 1 249 ? 1.678 -0.688 -12.487 1.00 72.50 249 LEU A CA 1
ATOM 1910 C C . LEU A 1 249 ? 0.619 0.115 -13.263 1.00 72.50 249 LEU A C 1
ATOM 1912 O O . LEU A 1 249 ? 0.014 -0.427 -14.182 1.00 72.50 249 LEU A O 1
ATOM 1916 N N . GLY A 1 250 ? 0.437 1.400 -12.943 1.00 67.75 250 GLY A N 1
ATOM 1917 C CA . GLY A 1 250 ? -0.457 2.303 -13.675 1.00 67.75 250 GLY A CA 1
ATOM 1918 C C . GLY A 1 250 ? -0.034 2.495 -15.132 1.00 67.75 250 GLY A C 1
ATOM 1919 O O . GLY A 1 250 ? -0.842 2.290 -16.029 1.00 67.75 250 GLY A O 1
ATOM 1920 N N . GLN A 1 251 ? 1.254 2.766 -15.381 1.00 72.50 251 GLN A N 1
ATOM 1921 C CA . GLN A 1 251 ? 1.797 2.861 -16.747 1.00 72.50 251 GLN A CA 1
ATOM 1922 C C . GLN A 1 251 ? 1.560 1.581 -17.552 1.00 72.50 251 GLN A C 1
ATOM 1924 O O . GLN A 1 251 ? 1.158 1.623 -18.705 1.00 72.50 251 GLN A O 1
ATOM 1929 N N . LEU A 1 252 ? 1.779 0.430 -16.919 1.00 71.12 252 LEU A N 1
ATOM 1930 C CA . LEU A 1 252 ? 1.562 -0.868 -17.540 1.00 71.12 252 LEU A CA 1
ATOM 1931 C C . LEU A 1 252 ? 0.088 -1.112 -17.925 1.00 71.12 252 LEU A C 1
ATOM 1933 O O . LEU A 1 252 ? -0.179 -1.794 -18.916 1.00 71.12 252 LEU A O 1
ATOM 1937 N N . TYR A 1 253 ? -0.856 -0.563 -17.155 1.00 67.56 253 TYR A N 1
ATOM 1938 C CA . TYR A 1 253 ? -2.285 -0.594 -17.469 1.00 67.56 253 TYR A CA 1
ATOM 1939 C C . TYR A 1 253 ? -2.616 0.317 -18.661 1.00 67.56 253 TYR A C 1
ATOM 1941 O O . TYR A 1 253 ? -3.308 -0.114 -19.584 1.00 67.56 253 TYR A O 1
ATOM 1949 N N . ASP A 1 254 ? -2.065 1.534 -18.675 1.00 66.62 254 ASP A N 1
ATOM 1950 C CA . ASP A 1 254 ? -2.240 2.509 -19.761 1.00 66.62 254 ASP A CA 1
ATOM 1951 C C . ASP A 1 254 ? -1.642 2.016 -21.091 1.00 66.62 254 ASP A C 1
ATOM 1953 O O . ASP A 1 254 ? -2.228 2.220 -22.154 1.00 66.62 254 ASP A O 1
ATOM 1957 N N . ASP A 1 255 ? -0.523 1.288 -21.033 1.00 69.12 255 ASP A N 1
ATOM 1958 C CA . ASP A 1 255 ? 0.144 0.674 -22.188 1.00 69.12 255 ASP A CA 1
ATOM 1959 C C . ASP A 1 255 ? -0.637 -0.527 -22.774 1.00 69.12 255 ASP A C 1
ATOM 1961 O O . ASP A 1 255 ? -0.211 -1.135 -23.759 1.00 69.12 255 ASP A O 1
ATOM 1965 N N . GLY A 1 256 ? -1.776 -0.907 -22.179 1.00 62.03 256 GLY A N 1
ATOM 1966 C CA . GLY A 1 256 ? -2.639 -1.992 -22.660 1.00 62.03 256 GLY A CA 1
ATOM 1967 C C . GLY A 1 256 ? -2.029 -3.392 -22.524 1.00 62.03 256 GLY A C 1
ATOM 1968 O O . GLY A 1 256 ? -2.523 -4.348 -23.122 1.00 62.03 256 GLY A O 1
ATOM 1969 N N . LEU A 1 257 ? -0.959 -3.534 -21.737 1.00 57.94 257 LEU A N 1
ATOM 1970 C CA . LEU A 1 257 ? -0.229 -4.792 -21.550 1.00 57.94 257 LEU A CA 1
ATOM 1971 C C . LEU A 1 257 ? -0.902 -5.738 -20.530 1.00 57.94 257 LEU A C 1
ATOM 1973 O O . LEU A 1 257 ? -0.437 -6.867 -20.344 1.00 57.94 257 LEU A O 1
ATOM 1977 N N . PHE A 1 258 ? -2.013 -5.317 -19.905 1.00 58.06 258 PHE A N 1
ATOM 1978 C CA . PHE A 1 258 ? -2.708 -6.047 -18.839 1.00 58.06 258 PHE A CA 1
ATOM 1979 C C . PHE A 1 258 ? -4.220 -6.180 -19.054 1.00 58.06 258 PHE A C 1
ATOM 1981 O O . PHE A 1 258 ? -4.931 -5.203 -19.253 1.00 58.06 258 PHE A O 1
ATOM 1988 N N . TYR A 1 259 ? -4.709 -7.419 -18.945 1.00 45.44 259 TYR A N 1
ATOM 1989 C CA . TYR A 1 259 ? -6.122 -7.795 -19.069 1.00 45.44 259 TYR A CA 1
ATOM 1990 C C . TYR A 1 259 ? -6.420 -8.929 -18.072 1.00 45.44 259 TYR A C 1
ATOM 1992 O O . TYR A 1 259 ? -6.497 -10.095 -18.446 1.00 45.44 259 TYR A O 1
ATOM 2000 N N . SER A 1 260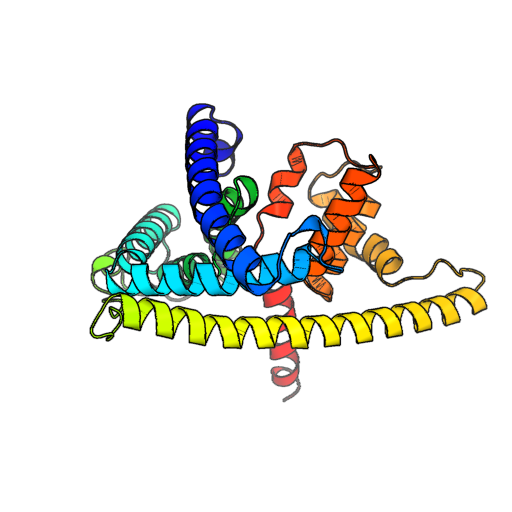 ? -6.463 -8.650 -16.766 1.00 43.00 260 SER A N 1
ATOM 2001 C CA . SER A 1 260 ? -6.866 -9.676 -15.791 1.00 43.00 260 SER A CA 1
ATOM 2002 C C . SER A 1 260 ? -7.386 -9.079 -14.486 1.00 43.00 260 SER A C 1
ATOM 2004 O O . SER A 1 260 ? -6.625 -8.518 -13.698 1.00 43.00 260 SER A O 1
ATOM 2006 N N . ASP A 1 261 ? -8.672 -9.317 -14.211 1.00 39.81 261 ASP A N 1
ATOM 2007 C CA . ASP A 1 261 ? -9.376 -8.982 -12.962 1.00 39.81 261 ASP A CA 1
ATOM 2008 C C . ASP A 1 261 ? -8.761 -9.638 -11.703 1.00 39.81 261 ASP A C 1
ATOM 2010 O O . ASP A 1 261 ? -9.081 -9.272 -10.571 1.00 39.81 261 ASP A O 1
ATOM 2014 N N . LYS A 1 262 ? -7.850 -10.614 -11.858 1.00 39.66 262 LYS A N 1
ATOM 2015 C CA . LYS A 1 262 ? -7.258 -11.379 -10.741 1.00 39.66 262 LYS A CA 1
ATOM 2016 C C . LYS A 1 262 ? -6.161 -10.628 -9.970 1.00 39.66 262 LYS A C 1
ATOM 2018 O O . LYS A 1 262 ? -5.749 -11.085 -8.906 1.00 39.66 262 LYS A O 1
ATOM 2023 N N . LEU A 1 263 ? -5.694 -9.484 -10.471 1.00 45.31 263 LEU A N 1
ATOM 2024 C CA . LEU A 1 263 ? -4.596 -8.703 -9.878 1.00 45.31 263 LEU A CA 1
ATOM 2025 C C . LEU A 1 263 ? -5.034 -7.698 -8.801 1.00 45.31 263 LEU A C 1
ATOM 2027 O O . LEU A 1 263 ? -4.177 -7.168 -8.095 1.00 45.31 263 LEU A O 1
ATOM 2031 N N . ALA A 1 264 ? -6.341 -7.546 -8.571 1.00 40.03 264 ALA A N 1
ATOM 2032 C CA . ALA A 1 264 ? -6.899 -6.789 -7.446 1.00 40.03 264 ALA A CA 1
ATOM 2033 C C . ALA A 1 264 ? -6.367 -7.240 -6.067 1.00 40.03 264 ALA A C 1
ATOM 2035 O O . ALA A 1 264 ? -6.410 -6.482 -5.105 1.00 40.03 264 ALA A O 1
ATOM 2036 N N . VAL A 1 265 ? -5.833 -8.463 -5.957 1.00 38.44 265 VAL A N 1
ATOM 2037 C CA . VAL A 1 265 ? -5.215 -8.983 -4.726 1.00 38.44 265 VAL A CA 1
ATOM 2038 C C . VAL A 1 265 ? -3.821 -8.380 -4.474 1.00 38.44 265 VAL A C 1
ATOM 2040 O O . VAL A 1 265 ? -3.446 -8.187 -3.318 1.00 38.44 265 VAL A O 1
ATOM 2043 N N . PHE A 1 266 ? -3.062 -8.020 -5.516 1.00 40.97 266 PHE A N 1
ATOM 2044 C CA . PHE A 1 266 ? -1.740 -7.387 -5.368 1.00 40.97 266 PHE A CA 1
ATOM 2045 C C . PHE A 1 266 ? -1.823 -5.919 -4.961 1.00 40.97 266 PHE A C 1
ATOM 2047 O O . PHE A 1 266 ? -0.985 -5.462 -4.177 1.00 40.97 266 PHE A O 1
ATOM 2054 N N . ASP A 1 267 ? -2.867 -5.239 -5.441 1.00 40.47 267 ASP A N 1
ATOM 2055 C CA . ASP A 1 267 ? -3.233 -3.868 -5.071 1.00 40.47 267 ASP A CA 1
ATOM 2056 C C . ASP A 1 267 ? -3.527 -3.740 -3.571 1.00 40.47 267 ASP A C 1
ATOM 2058 O O . ASP A 1 267 ? -3.521 -2.671 -2.998 1.00 40.47 267 ASP A O 1
ATOM 2062 N N . SER A 1 268 ? -3.754 -4.863 -2.899 1.00 37.81 268 SER A N 1
ATOM 2063 C CA . SER A 1 268 ? -4.405 -4.918 -1.600 1.00 37.81 268 SER A CA 1
ATOM 2064 C C . SER A 1 268 ? -3.442 -5.250 -0.437 1.00 37.81 268 SER A C 1
ATOM 2066 O O . SER A 1 268 ? -3.761 -5.103 0.744 1.00 37.81 268 SER A O 1
ATOM 2068 N N . ALA A 1 269 ? -2.212 -5.667 -0.752 1.00 38.91 269 ALA A N 1
ATOM 2069 C CA . ALA A 1 269 ? -1.188 -5.994 0.240 1.00 38.91 269 ALA A CA 1
ATOM 2070 C C . ALA A 1 269 ? -0.407 -4.736 0.661 1.00 38.91 269 ALA A C 1
ATOM 2072 O O . ALA A 1 269 ? 0.750 -4.551 0.282 1.00 38.91 269 ALA A O 1
ATOM 2073 N N . GLU A 1 270 ? -1.057 -3.878 1.441 1.00 42.22 270 GLU A N 1
ATOM 2074 C CA . GLU A 1 270 ? -0.546 -2.608 2.000 1.00 42.22 270 GLU A CA 1
ATOM 2075 C C . GLU A 1 270 ? 0.532 -2.780 3.086 1.00 42.22 270 GLU A C 1
ATOM 2077 O O . GLU A 1 270 ? 1.112 -1.837 3.612 1.00 42.22 270 GLU A O 1
ATOM 2082 N N . SER A 1 271 ? 0.842 -4.020 3.448 1.00 39.56 271 SER A N 1
ATOM 2083 C CA . SER A 1 271 ? 2.032 -4.323 4.224 1.00 39.56 271 SER A CA 1
ATOM 2084 C C . SER A 1 271 ? 2.615 -5.596 3.662 1.00 39.56 271 SER A C 1
ATOM 2086 O O . SER A 1 271 ? 2.063 -6.669 3.867 1.00 39.56 271 SER A O 1
ATOM 2088 N N . SER A 1 272 ? 3.697 -5.508 2.886 1.00 37.25 272 SER A N 1
ATOM 2089 C CA . SER A 1 272 ? 4.372 -6.738 2.486 1.00 37.25 272 SER A CA 1
ATOM 2090 C C . SER A 1 272 ? 4.966 -7.357 3.763 1.00 37.25 272 SER A C 1
ATOM 2092 O O . SER A 1 272 ? 5.860 -6.751 4.366 1.00 37.25 272 SER A O 1
ATOM 2094 N N . PRO A 1 273 ? 4.499 -8.534 4.226 1.00 39.84 273 PRO A N 1
ATOM 2095 C CA . PRO A 1 273 ? 5.186 -9.241 5.299 1.00 39.84 273 PRO A CA 1
ATOM 2096 C C . PRO A 1 273 ? 6.623 -9.559 4.878 1.00 39.84 273 PRO A C 1
ATOM 2098 O O . PRO A 1 273 ? 7.486 -9.650 5.732 1.00 39.84 273 PRO A O 1
ATOM 2101 N N . ILE A 1 274 ? 6.898 -9.628 3.570 1.00 34.88 274 ILE A N 1
ATOM 2102 C CA . ILE A 1 274 ? 8.210 -9.898 2.981 1.00 34.88 274 ILE A CA 1
ATOM 2103 C C . ILE A 1 274 ? 9.207 -8.755 3.216 1.00 34.88 274 ILE A C 1
ATOM 2105 O O . ILE A 1 274 ? 10.338 -9.056 3.569 1.00 34.88 274 ILE A O 1
ATOM 2109 N N . SER A 1 275 ? 8.837 -7.470 3.112 1.00 33.50 275 SER A N 1
ATOM 2110 C CA . SER A 1 275 ? 9.789 -6.391 3.437 1.00 33.50 275 SER A CA 1
ATOM 2111 C C . SER A 1 275 ? 10.116 -6.374 4.928 1.00 33.50 275 SER A C 1
ATOM 2113 O O . SER A 1 275 ? 11.284 -6.292 5.275 1.00 33.50 275 SER A O 1
ATOM 2115 N N . LYS A 1 276 ? 9.127 -6.584 5.811 1.00 35.97 276 LYS A N 1
ATOM 2116 C CA . LYS A 1 276 ? 9.357 -6.714 7.263 1.00 35.97 276 LYS A CA 1
ATOM 2117 C C . LYS A 1 276 ? 10.123 -7.990 7.631 1.00 35.97 276 LYS A C 1
ATOM 2119 O O . LYS A 1 276 ? 10.935 -7.948 8.547 1.00 35.97 276 LYS A O 1
ATOM 2124 N N . LEU A 1 277 ? 9.913 -9.092 6.911 1.00 32.19 277 LEU A N 1
ATOM 2125 C CA . LEU A 1 277 ? 10.661 -10.345 7.049 1.00 32.19 277 LEU A CA 1
ATOM 2126 C C . LEU A 1 277 ? 12.108 -10.168 6.579 1.00 32.19 277 LEU A C 1
ATOM 2128 O O . LEU A 1 277 ? 13.011 -10.639 7.249 1.00 32.19 277 LEU A O 1
ATOM 2132 N N . ILE A 1 278 ? 12.347 -9.449 5.479 1.00 32.88 278 ILE A N 1
ATOM 2133 C CA . ILE A 1 278 ? 13.690 -9.116 4.989 1.00 32.88 278 ILE A CA 1
ATOM 2134 C C . ILE A 1 278 ? 14.385 -8.174 5.979 1.00 32.88 278 ILE A C 1
ATOM 2136 O O . ILE A 1 278 ? 15.503 -8.468 6.386 1.00 32.88 278 ILE A O 1
ATOM 2140 N N . THR A 1 279 ? 13.730 -7.106 6.452 1.00 32.09 279 THR A N 1
ATOM 2141 C CA . THR A 1 279 ? 14.289 -6.227 7.494 1.00 32.09 279 THR A CA 1
ATOM 2142 C C . THR A 1 279 ? 14.590 -7.005 8.777 1.00 32.09 279 THR A C 1
ATOM 2144 O O . THR A 1 279 ? 15.651 -6.816 9.357 1.00 32.09 279 THR A O 1
ATOM 2147 N N . TRP A 1 280 ? 13.714 -7.927 9.190 1.00 36.78 280 TRP A N 1
ATOM 2148 C CA . TRP A 1 280 ? 13.947 -8.801 10.342 1.00 36.78 280 TRP A CA 1
ATOM 2149 C C . TRP A 1 280 ? 15.114 -9.768 10.109 1.00 36.78 280 TRP A C 1
ATOM 2151 O O . TRP A 1 280 ? 15.979 -9.869 10.968 1.00 36.78 280 TRP A O 1
ATOM 2161 N N . ILE A 1 281 ? 15.206 -10.422 8.946 1.00 32.56 281 ILE A N 1
ATOM 2162 C CA . ILE A 1 281 ? 16.334 -11.298 8.586 1.00 32.56 281 ILE A CA 1
ATOM 2163 C C . ILE A 1 281 ? 17.650 -10.509 8.639 1.00 32.56 281 ILE A C 1
ATOM 2165 O O . ILE A 1 281 ? 18.606 -10.981 9.246 1.00 32.56 281 ILE A O 1
ATOM 2169 N N . PHE A 1 282 ? 17.695 -9.295 8.081 1.00 29.03 282 PHE A N 1
ATOM 2170 C CA . PHE A 1 282 ? 18.886 -8.439 8.120 1.00 29.03 282 PHE A CA 1
ATOM 2171 C C . PHE A 1 282 ? 19.233 -7.934 9.533 1.00 29.03 282 PHE A C 1
ATOM 2173 O O . PHE A 1 282 ? 20.414 -7.797 9.839 1.00 29.03 282 PHE A O 1
ATOM 2180 N N . ASP A 1 283 ? 18.248 -7.735 10.413 1.00 35.91 283 ASP A N 1
ATOM 2181 C CA . ASP A 1 283 ? 18.449 -7.339 11.819 1.00 35.91 283 ASP A CA 1
ATOM 2182 C C . ASP A 1 283 ? 18.927 -8.505 12.719 1.00 35.91 283 ASP A C 1
ATOM 2184 O O . ASP A 1 283 ? 19.488 -8.292 13.796 1.00 35.91 283 ASP A O 1
ATOM 2188 N N . GLN A 1 284 ? 18.756 -9.757 12.272 1.00 30.73 284 GLN A N 1
ATOM 2189 C CA . GLN A 1 284 ? 19.272 -10.957 12.952 1.00 30.73 284 GLN A CA 1
ATOM 2190 C C . GLN A 1 284 ? 20.716 -11.310 12.553 1.00 30.73 284 GLN A C 1
ATOM 2192 O O . GLN A 1 284 ? 21.406 -11.986 13.315 1.00 30.73 284 GLN A O 1
ATOM 2197 N N . ILE A 1 285 ? 21.214 -10.836 11.404 1.00 28.98 285 ILE A N 1
ATOM 2198 C CA . ILE A 1 285 ? 22.582 -11.127 10.927 1.00 28.98 285 ILE A CA 1
ATOM 2199 C C . ILE A 1 285 ? 23.674 -10.647 11.912 1.00 28.98 285 ILE A C 1
ATOM 2201 O O . ILE A 1 285 ? 24.592 -11.423 12.176 1.00 28.98 285 ILE A O 1
ATOM 2205 N N . PRO A 1 286 ? 23.593 -9.452 12.537 1.00 30.16 286 PRO A N 1
ATOM 2206 C CA . PRO A 1 286 ? 24.583 -9.019 13.527 1.00 30.16 286 PRO A CA 1
ATOM 2207 C C . PRO A 1 286 ? 24.588 -9.860 14.811 1.00 30.16 286 PRO A C 1
ATOM 2209 O O . PRO A 1 286 ? 25.617 -9.948 15.469 1.00 30.16 286 PRO A O 1
ATOM 2212 N N . LYS A 1 287 ? 23.459 -10.494 15.162 1.00 38.19 287 LYS A N 1
ATOM 2213 C CA . LYS A 1 287 ? 23.304 -11.314 16.380 1.00 38.19 287 LYS A CA 1
ATOM 2214 C C . LYS A 1 287 ? 23.806 -12.749 16.215 1.00 38.19 287 LYS A C 1
ATOM 2216 O O . LYS A 1 287 ? 23.922 -13.464 17.200 1.00 38.19 287 LYS A O 1
ATOM 2221 N N . LEU A 1 288 ? 24.083 -13.169 14.980 1.00 31.19 288 LEU A N 1
ATOM 2222 C CA . LEU A 1 288 ? 24.653 -14.479 14.649 1.00 31.19 288 LEU A CA 1
ATOM 2223 C C . LEU A 1 288 ? 26.178 -14.428 14.452 1.00 31.19 288 LEU A C 1
ATOM 2225 O O . LEU A 1 288 ? 26.804 -15.470 14.274 1.00 31.19 288 LEU A O 1
ATOM 2229 N N . VAL A 1 289 ? 26.767 -13.227 14.470 1.00 35.53 289 VAL A N 1
ATOM 2230 C CA . VAL A 1 289 ? 28.211 -12.979 14.291 1.00 35.53 289 VAL A CA 1
ATOM 2231 C C . VAL A 1 289 ? 28.861 -12.427 15.581 1.00 35.53 289 VAL A C 1
ATOM 2233 O O . VAL A 1 289 ? 30.037 -12.069 15.587 1.00 35.53 289 VAL A O 1
ATOM 2236 N N . SER A 1 290 ? 28.129 -12.424 16.700 1.00 33.31 290 SER A N 1
ATOM 2237 C CA . SER A 1 290 ? 28.626 -12.182 18.066 1.00 33.31 290 SER A CA 1
ATOM 2238 C C . SER A 1 290 ? 28.286 -13.357 18.969 1.00 33.31 290 SER A C 1
ATOM 2240 O O . SER A 1 290 ? 29.153 -13.759 19.771 1.00 33.31 290 SER A O 1
#